Protein AF-A0A225UP97-F1 (afdb_monomer)

Foldseek 3Di:
DDDDPVNVVVVCVVVVHDPVNVVLVPPPCDPVNVVVLQVVLLPDDDFQLQAKEKDKDKDWQFAPDPPPDDPGPTDFIKMWIFIAGQQFTLDIDIDGHDDDPVNSVVVVVCCCPDPSNPVSPRHPHRPCVRCLLGLVVVVVLVLVVVCVVPPDRNPPDDPVVVSVVSRVVGNRPRCQVVNVCSQRDRNSHRDNCSVVVVVCVVPPPCPVVVVVVVVVVVVVVPDDDDDDDDDDDDDDDDSPPPVVVVPDD

Radius of gyration: 21.25 Å; Cα contacts (8 Å, |Δi|>4): 233; chains: 1; bounding box: 42×60×50 Å

Nearest PDB structures (foldseek):
  2l6m-assembly1_A  TM=4.925E-01  e=2.585E-01  Schizosaccharomyces pombe
  7pik-assembly1_D  TM=5.385E-01  e=2.291E-01  Escherichia coli
  7pik-assembly1_B  TM=3.305E-01  e=3.946E-01  Escherichia coli
  7pik-assembly1_C  TM=3.035E-01  e=2.291E-01  Escherichia coli
  8ea4-assembly1_X  TM=2.923E-01  e=7.608E+00  Scytonema hofmannii

Sequence (249 aa):
MSISSSSIWRLIHDAGRTRKVLERRVMHIKEQDVFRFADKLAHVNWCHSNLIFLDDVSFDNREQTIAIRGDFQHKPRVSVLAVLGVTGIIDANNTQGTFDRVEFFRCRCDFAYSVRGNHQGRPNISPCILSFFNPIKFMFGYIKKHFQRYYVESSGNDLLPFIVETFNRFENFSMSKVYEHCGWKVQGHFDPNGPLSKESQHTDVVERDQQNLRRCWIRLATVPRTPTKGGGTPMIRDQLNFLTLCTRR

pLDDT: mean 73.12, std 22.44, range [27.72, 97.5]

Solvent-accessible surface area (backbone atoms only — not comparable to full-atom values): 15178 Å² total; per-residue (Å²): 139,85,82,56,73,68,60,52,52,47,55,39,48,75,68,72,44,49,70,66,58,46,58,66,64,65,54,86,72,48,70,66,56,54,50,54,47,51,55,57,48,63,76,44,99,50,35,52,81,34,38,38,40,74,52,74,51,72,48,75,54,62,62,83,63,82,76,86,81,73,83,79,75,73,53,78,33,39,21,36,44,36,34,32,40,39,47,15,41,76,48,73,51,74,47,84,43,73,80,50,73,67,55,49,52,46,55,53,48,54,44,61,72,29,71,77,31,53,78,47,41,90,58,55,71,56,83,65,86,44,70,80,57,30,51,57,58,53,50,52,49,53,52,52,55,49,43,74,73,70,58,64,75,67,69,78,68,72,65,62,67,58,50,55,54,54,52,62,71,33,36,77,37,74,31,58,69,48,34,43,48,34,12,45,39,76,86,40,44,75,38,81,53,57,53,56,60,66,60,50,80,79,44,97,73,47,76,69,51,57,59,52,51,54,60,51,50,65,65,61,75,75,59,89,84,82,91,83,82,88,84,91,79,86,91,75,92,70,78,63,71,68,62,60,69,80,65,76,125

Mean predicted aligned error: 13.64 Å

Secondary structure (DSSP, 8-state):
-PPPHHHHHHHHHHTT--HHHHHHH-S---HHHHHHHHHHHHTS---TTTEEEEEEEEE--------SS-----PPPEEEEEEEETTEEEEEEEEES---HHHHHHHHHHHHHSHHHHTTSS-EE-----TTS-HHHHHHHHHHHHHHHH--TTSS--HHHHHHHHHHTTTT---HHHHHHTTB-TTS-B-THHHHHHHHTT-TT-HHHHHHHHHHHHHHTTSPPPP---------SGGGTTTTTSS--

Organism: NCBI:txid4795

Structure (mmCIF, N/CA/C/O backbone):
data_AF-A0A225UP97-F1
#
_entry.id   AF-A0A225UP97-F1
#
loop_
_atom_site.group_PDB
_atom_site.id
_atom_site.type_symbol
_atom_site.label_atom_id
_atom_site.label_alt_id
_atom_site.label_comp_id
_atom_site.label_asym_id
_atom_site.label_entity_id
_atom_site.label_seq_id
_atom_site.pdbx_PDB_ins_code
_atom_site.Cartn_x
_atom_site.Cartn_y
_atom_site.Cartn_z
_atom_site.occupancy
_atom_site.B_iso_or_equiv
_atom_site.auth_seq_id
_atom_site.auth_comp_id
_atom_site.auth_asym_id
_atom_site.auth_atom_id
_atom_site.pdbx_PDB_model_num
ATOM 1 N N . MET A 1 1 ? -2.783 44.039 -15.773 1.00 53.62 1 MET A N 1
ATOM 2 C CA . MET A 1 1 ? -3.920 43.140 -15.470 1.00 53.62 1 MET A CA 1
ATOM 3 C C . MET A 1 1 ? -3.490 42.156 -14.396 1.00 53.62 1 MET A C 1
ATOM 5 O O . MET A 1 1 ? -2.589 41.367 -14.657 1.00 53.62 1 MET A O 1
ATOM 9 N N . SER A 1 2 ? -4.080 42.229 -13.204 1.00 69.50 2 SER A N 1
ATOM 10 C CA . SER A 1 2 ? -3.899 41.240 -12.136 1.00 69.50 2 SER A CA 1
ATOM 11 C C . SER A 1 2 ? -5.097 40.288 -12.129 1.00 69.50 2 SER A C 1
ATOM 13 O O . SER A 1 2 ? -6.244 40.721 -12.182 1.00 69.50 2 SER A O 1
ATOM 15 N N . ILE A 1 3 ? -4.833 38.983 -12.105 1.00 76.31 3 ILE A N 1
ATOM 16 C CA . ILE A 1 3 ? -5.851 37.963 -11.839 1.00 76.31 3 ILE A CA 1
ATOM 17 C C . ILE A 1 3 ? -5.844 37.697 -10.333 1.00 76.31 3 ILE A C 1
ATOM 19 O O . ILE A 1 3 ? -4.777 37.552 -9.736 1.00 76.31 3 ILE A O 1
ATOM 23 N N . SER A 1 4 ? -7.024 37.636 -9.718 1.00 90.69 4 SER A N 1
ATOM 24 C CA . SER A 1 4 ? -7.157 37.302 -8.301 1.00 90.69 4 SER A CA 1
ATOM 25 C C . SER A 1 4 ? -7.018 35.791 -8.074 1.00 90.69 4 SER A C 1
ATOM 27 O O . SER A 1 4 ? -7.377 34.970 -8.924 1.00 90.69 4 SER A O 1
ATOM 29 N N . SER A 1 5 ? -6.536 35.402 -6.892 1.00 65.75 5 SER A N 1
ATOM 30 C CA . SER A 1 5 ? -6.416 33.990 -6.503 1.00 65.75 5 SER A CA 1
ATOM 31 C C . SER A 1 5 ? -7.762 33.258 -6.528 1.00 65.75 5 SER A C 1
ATOM 33 O O . SER A 1 5 ? -7.819 32.078 -6.864 1.00 65.75 5 SER A O 1
ATOM 35 N N . SER A 1 6 ? -8.861 33.951 -6.216 1.00 72.00 6 SER A N 1
ATOM 36 C CA . SER A 1 6 ? -10.217 33.395 -6.260 1.00 72.00 6 SER A CA 1
ATOM 37 C C . SER A 1 6 ? -10.674 33.070 -7.685 1.00 72.00 6 SER A C 1
ATOM 39 O O . SER A 1 6 ? -11.296 32.030 -7.896 1.00 72.00 6 SER A O 1
ATOM 41 N N . SER A 1 7 ? -10.314 33.889 -8.678 1.00 80.50 7 SER A N 1
ATOM 42 C CA . SER A 1 7 ? -10.592 33.600 -10.091 1.00 80.50 7 SER A CA 1
ATOM 43 C C . SER A 1 7 ? -9.826 32.374 -10.595 1.00 80.50 7 SER A C 1
ATOM 45 O O . SER A 1 7 ? -10.392 31.563 -11.323 1.00 80.50 7 SER A O 1
ATOM 47 N N . ILE A 1 8 ? -8.575 32.185 -10.160 1.00 75.38 8 ILE A N 1
ATOM 48 C CA . ILE A 1 8 ? -7.778 30.987 -10.485 1.00 75.38 8 ILE A CA 1
ATOM 49 C C . ILE A 1 8 ? -8.442 29.725 -9.919 1.00 75.38 8 ILE A C 1
ATOM 51 O O . ILE A 1 8 ? -8.593 28.736 -10.634 1.00 75.38 8 ILE A O 1
ATOM 55 N N . TRP A 1 9 ? -8.878 29.760 -8.655 1.00 72.69 9 TRP A N 1
ATOM 56 C CA . TRP A 1 9 ? -9.543 28.618 -8.022 1.00 72.69 9 TRP A CA 1
ATOM 57 C C . TRP A 1 9 ? -10.869 28.247 -8.685 1.00 72.69 9 TRP A C 1
ATOM 59 O O . TRP A 1 9 ? -11.152 27.059 -8.820 1.00 72.69 9 TRP A O 1
ATOM 69 N N . ARG A 1 10 ? -11.650 29.235 -9.137 1.00 79.44 10 ARG A N 1
ATOM 70 C CA . ARG A 1 10 ? -12.884 28.980 -9.894 1.00 79.44 10 ARG A CA 1
ATOM 71 C C . ARG A 1 10 ? -12.596 28.279 -11.216 1.00 79.44 10 ARG A C 1
ATOM 73 O O . ARG A 1 10 ? -13.152 27.219 -11.444 1.00 79.44 10 ARG A O 1
ATOM 80 N N . LEU A 1 11 ? -11.645 28.778 -12.008 1.00 81.12 11 LEU A N 1
ATOM 81 C CA . LEU A 1 11 ? -11.258 28.148 -13.280 1.00 81.12 11 LEU A CA 1
ATOM 82 C C . LEU A 1 11 ? -10.773 26.702 -13.103 1.00 81.12 11 LEU A C 1
ATOM 84 O O . LEU A 1 11 ? -11.110 25.820 -13.886 1.00 81.12 11 LEU A O 1
ATOM 88 N N . ILE A 1 12 ? -9.994 26.450 -12.052 1.00 73.31 12 ILE A N 1
ATOM 89 C CA . ILE A 1 12 ? -9.516 25.113 -11.685 1.00 73.31 12 ILE A CA 1
ATOM 90 C C . ILE A 1 12 ? -10.682 24.173 -11.354 1.00 73.31 12 ILE A C 1
ATOM 92 O O . ILE A 1 12 ? -10.697 23.021 -11.794 1.00 73.31 12 ILE A O 1
ATOM 96 N N . HIS A 1 13 ? -11.643 24.665 -10.572 1.00 74.06 13 HIS A N 1
ATOM 97 C CA . HIS A 1 13 ? -12.808 23.898 -10.157 1.00 74.06 13 HIS A CA 1
ATOM 98 C C . HIS A 1 13 ? -13.761 23.641 -11.332 1.00 74.06 13 HIS A C 1
ATOM 100 O O . HIS A 1 13 ? -14.227 22.517 -11.503 1.00 74.06 13 HIS A O 1
ATOM 106 N N . ASP A 1 14 ? -13.986 24.650 -12.174 1.00 81.50 14 ASP A N 1
ATOM 107 C CA . ASP A 1 14 ? -14.803 24.570 -13.388 1.00 81.50 14 ASP A CA 1
ATOM 108 C C . ASP A 1 14 ? -14.192 23.588 -14.405 1.00 81.50 14 ASP A C 1
ATOM 110 O O . ASP A 1 14 ? -14.914 22.874 -15.095 1.00 81.50 14 ASP A O 1
ATOM 114 N N . ALA A 1 15 ? -12.860 23.450 -14.423 1.00 72.06 15 ALA A N 1
ATOM 115 C CA . ALA A 1 15 ? -12.141 22.420 -15.180 1.00 72.06 15 ALA A CA 1
ATOM 116 C C . ALA A 1 15 ? -12.166 21.017 -14.524 1.00 72.06 15 ALA A C 1
ATOM 118 O O . ALA A 1 15 ? -11.429 20.117 -14.941 1.00 72.06 15 ALA A O 1
ATOM 119 N N . GLY A 1 16 ? -12.949 20.820 -13.457 1.00 74.31 16 GLY A N 1
ATOM 120 C CA . GLY A 1 16 ? -13.078 19.546 -12.745 1.00 74.31 16 GLY A CA 1
ATOM 121 C C . GLY A 1 16 ? -11.811 19.106 -12.003 1.00 74.31 16 GLY A C 1
ATOM 122 O O . GLY A 1 16 ? -11.658 17.928 -11.667 1.00 74.31 16 GLY A O 1
ATOM 123 N N . ARG A 1 17 ? -10.856 20.014 -11.756 1.00 65.94 17 ARG A N 1
ATOM 124 C CA . ARG A 1 17 ? -9.611 19.699 -11.043 1.00 65.94 17 ARG A CA 1
ATOM 125 C C . ARG A 1 17 ? -9.759 20.076 -9.573 1.00 65.94 17 ARG A C 1
ATOM 127 O O . ARG A 1 17 ? -9.868 21.242 -9.216 1.00 65.94 17 ARG A O 1
ATOM 134 N N . THR A 1 18 ? -9.716 19.088 -8.685 1.00 77.12 18 THR A N 1
ATOM 135 C CA . THR A 1 18 ? -9.725 19.364 -7.242 1.00 77.12 18 THR A CA 1
ATOM 136 C C . THR A 1 18 ? -8.343 19.815 -6.764 1.00 77.12 18 THR A C 1
ATOM 138 O O . THR A 1 18 ? -7.312 19.427 -7.318 1.00 77.12 18 THR A O 1
ATOM 141 N N . ARG A 1 19 ? -8.293 20.595 -5.678 1.00 54.72 19 ARG A N 1
ATOM 142 C CA . ARG A 1 19 ? -7.042 21.017 -5.021 1.00 54.72 19 ARG A CA 1
ATOM 143 C C . ARG A 1 19 ? -6.089 19.850 -4.750 1.00 54.72 19 ARG A C 1
ATOM 145 O O . ARG A 1 19 ? -4.899 19.978 -4.989 1.00 54.72 19 ARG A O 1
ATOM 152 N N . LYS A 1 20 ? -6.611 18.685 -4.357 1.00 57.91 20 LYS A N 1
ATOM 153 C CA . LYS A 1 20 ? -5.818 17.459 -4.175 1.00 57.91 20 LYS A CA 1
ATOM 154 C C . LYS A 1 20 ? -5.244 16.897 -5.470 1.00 57.91 20 LYS A C 1
ATOM 156 O O . LYS A 1 20 ? -4.142 16.359 -5.456 1.00 57.91 20 LYS A O 1
ATOM 161 N N . VAL A 1 21 ? -5.986 16.981 -6.573 1.00 59.84 21 VAL A N 1
ATOM 162 C CA . VAL A 1 21 ? -5.482 16.597 -7.900 1.00 59.84 21 VAL A CA 1
ATOM 163 C C . VAL A 1 21 ? -4.343 17.529 -8.301 1.00 59.84 21 VAL A C 1
ATOM 165 O O . VAL A 1 21 ? -3.332 17.057 -8.807 1.00 59.84 21 VAL A O 1
ATOM 168 N N . LEU A 1 22 ? -4.454 18.824 -8.002 1.00 56.50 22 LEU A N 1
ATOM 169 C CA . LEU A 1 22 ? -3.376 19.782 -8.233 1.00 56.50 22 LEU A CA 1
ATOM 170 C C . LEU A 1 22 ? -2.185 19.577 -7.300 1.00 56.50 22 LEU A C 1
ATOM 172 O O . LEU A 1 22 ? -1.072 19.528 -7.788 1.00 56.50 22 LEU A O 1
ATOM 176 N N . GLU A 1 23 ? -2.377 19.376 -5.998 1.00 57.91 23 GLU A N 1
ATOM 177 C CA . GLU A 1 23 ? -1.287 19.119 -5.042 1.00 57.91 23 GLU A CA 1
ATOM 178 C C . GLU A 1 23 ? -0.524 17.827 -5.382 1.00 57.91 23 GLU A C 1
ATOM 180 O O . GLU A 1 23 ? 0.702 17.797 -5.307 1.00 57.91 23 GLU A O 1
ATOM 185 N N . ARG A 1 24 ? -1.220 16.787 -5.866 1.00 58.62 24 ARG A N 1
ATOM 186 C CA . ARG A 1 24 ? -0.584 15.571 -6.405 1.00 58.62 24 ARG A CA 1
ATOM 187 C C . ARG A 1 24 ? 0.162 15.814 -7.721 1.00 58.62 24 ARG A C 1
ATOM 189 O O . ARG A 1 24 ? 1.148 15.134 -7.978 1.00 58.62 24 ARG A O 1
ATOM 196 N N . ARG A 1 25 ? -0.294 16.767 -8.541 1.00 57.53 25 ARG A N 1
ATOM 197 C CA . ARG A 1 25 ? 0.335 17.168 -9.816 1.00 57.53 25 ARG A CA 1
ATOM 198 C C . ARG A 1 25 ? 1.434 18.227 -9.657 1.00 57.53 25 ARG A C 1
ATOM 200 O O . ARG A 1 25 ? 2.237 18.393 -10.561 1.00 57.53 25 ARG A O 1
ATOM 207 N N . VAL A 1 26 ? 1.480 18.923 -8.521 1.00 51.09 26 VAL A N 1
ATOM 208 C CA . VAL A 1 26 ? 2.494 19.929 -8.145 1.00 51.09 26 VAL A CA 1
ATOM 209 C C . VAL A 1 26 ? 3.703 19.280 -7.453 1.00 51.09 26 VAL A C 1
ATOM 211 O O . VAL A 1 26 ? 4.669 19.961 -7.102 1.00 51.09 26 VAL A O 1
ATOM 214 N N . MET A 1 27 ? 3.721 17.948 -7.315 1.00 55.09 27 MET A N 1
ATOM 215 C CA . MET A 1 27 ? 4.982 17.246 -7.098 1.00 55.09 27 MET A CA 1
ATOM 216 C C . MET A 1 27 ? 5.901 17.555 -8.285 1.00 55.09 27 MET A C 1
ATOM 218 O O . MET A 1 27 ? 5.636 17.134 -9.407 1.00 55.09 27 MET A O 1
ATOM 222 N N . HIS A 1 28 ? 6.973 18.307 -8.023 1.00 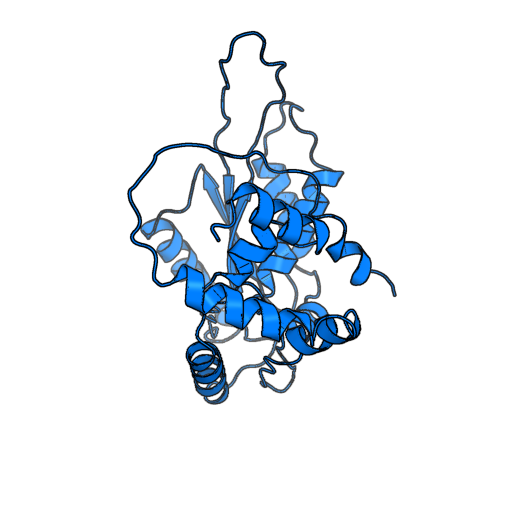58.69 28 HIS A N 1
ATOM 223 C CA . HIS A 1 28 ? 8.053 18.623 -8.961 1.00 58.69 28 HIS A CA 1
ATOM 224 C C . HIS A 1 28 ? 8.879 17.368 -9.272 1.00 58.69 28 HIS A C 1
ATOM 226 O O . HIS A 1 28 ? 10.093 17.342 -9.086 1.00 58.69 28 HIS A O 1
ATOM 232 N N . ILE A 1 29 ? 8.227 16.291 -9.691 1.00 65.81 29 ILE A N 1
ATOM 233 C CA . ILE A 1 29 ? 8.922 15.131 -10.216 1.00 65.81 29 ILE A CA 1
ATOM 234 C C . ILE A 1 29 ? 9.387 15.559 -11.592 1.00 65.81 29 ILE A C 1
ATOM 236 O O . ILE A 1 29 ? 8.581 15.758 -12.503 1.00 65.81 29 ILE A O 1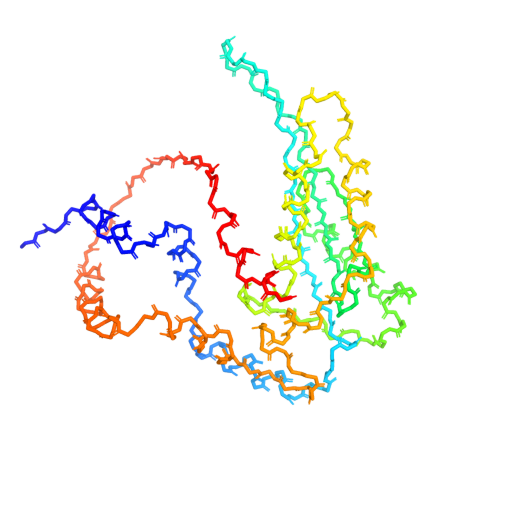
ATOM 240 N N . LYS A 1 30 ? 10.691 15.776 -11.721 1.00 75.31 30 LYS A N 1
ATOM 241 C CA . LYS A 1 30 ? 11.262 16.077 -13.022 1.00 75.31 30 LYS A CA 1
ATOM 242 C C . LYS A 1 30 ? 11.097 14.827 -13.870 1.00 75.31 30 LYS A C 1
ATOM 244 O O . LYS A 1 30 ? 11.335 13.720 -13.398 1.00 75.31 30 LYS A O 1
ATOM 249 N N . GLU A 1 31 ? 10.728 15.003 -15.128 1.00 77.62 31 GLU A N 1
ATOM 250 C CA . GLU A 1 31 ? 10.683 13.916 -16.111 1.00 77.62 31 GLU A CA 1
ATOM 251 C C . GLU A 1 31 ? 11.997 13.105 -16.103 1.00 77.62 31 GLU A C 1
ATOM 253 O O . GLU A 1 31 ? 11.997 11.877 -16.111 1.00 77.62 31 GLU A O 1
ATOM 258 N N . GLN A 1 32 ? 13.119 13.807 -15.913 1.00 80.25 32 GLN A N 1
ATOM 259 C CA . GLN A 1 32 ? 14.450 13.234 -15.699 1.00 80.25 32 GLN A CA 1
ATOM 260 C C . GLN A 1 32 ? 14.527 12.244 -14.524 1.00 80.25 32 GLN A C 1
ATOM 262 O O . GLN A 1 32 ? 15.229 11.243 -14.624 1.00 80.25 32 GLN A O 1
ATOM 267 N N . ASP A 1 33 ? 13.823 12.486 -13.415 1.00 81.56 33 ASP A N 1
ATOM 268 C CA . ASP A 1 33 ? 13.804 11.568 -12.272 1.00 81.56 33 ASP A CA 1
ATOM 269 C C . ASP A 1 33 ? 13.023 10.288 -12.595 1.00 81.56 33 ASP A C 1
ATOM 271 O O . ASP A 1 33 ? 13.426 9.211 -12.153 1.00 81.56 33 ASP A O 1
ATOM 275 N N . VAL A 1 34 ? 11.951 10.393 -13.393 1.00 80.38 34 VAL A N 1
ATOM 276 C CA . VAL A 1 34 ? 11.177 9.237 -13.877 1.00 80.38 34 VAL A CA 1
ATOM 277 C C . VAL A 1 34 ? 12.040 8.381 -14.798 1.00 80.38 34 VAL A C 1
ATOM 279 O O . VAL A 1 34 ? 12.144 7.176 -14.580 1.00 80.38 34 VAL A O 1
ATOM 282 N N . PHE A 1 35 ? 12.715 8.995 -15.774 1.00 83.56 35 PHE A N 1
ATOM 283 C CA . PHE A 1 35 ? 13.617 8.272 -16.673 1.00 83.56 35 PHE A CA 1
ATOM 284 C C . PHE A 1 35 ? 14.789 7.644 -15.927 1.00 83.56 35 PHE A C 1
ATOM 286 O O . PHE A 1 35 ? 15.065 6.466 -16.118 1.00 83.56 35 PHE A O 1
ATOM 293 N N . ARG A 1 36 ? 15.430 8.383 -15.014 1.00 86.06 36 ARG A N 1
ATOM 294 C CA . ARG A 1 36 ? 16.513 7.842 -14.182 1.00 86.06 36 ARG A CA 1
ATOM 295 C C . ARG A 1 36 ? 16.040 6.663 -13.330 1.00 86.06 36 ARG A C 1
ATOM 297 O O . ARG A 1 36 ? 16.810 5.739 -13.091 1.00 86.06 36 ARG A O 1
ATOM 304 N N . PHE A 1 37 ? 14.807 6.702 -12.826 1.00 85.31 37 PHE A N 1
ATOM 305 C CA . PHE A 1 37 ? 14.224 5.581 -12.093 1.00 85.31 37 PHE A CA 1
ATOM 306 C C . PHE A 1 37 ? 13.994 4.372 -13.006 1.00 85.31 37 PHE A C 1
ATOM 308 O O . PHE A 1 37 ? 14.430 3.279 -12.657 1.00 85.31 37 PHE A O 1
ATOM 315 N N . ALA A 1 38 ? 13.363 4.571 -14.166 1.00 86.25 38 ALA A N 1
ATOM 316 C CA . ALA A 1 38 ? 13.098 3.507 -15.132 1.00 86.25 38 ALA A CA 1
ATOM 317 C C . ALA A 1 38 ? 14.395 2.847 -15.629 1.00 86.25 38 ALA A C 1
ATOM 319 O O . ALA A 1 38 ? 14.481 1.624 -15.670 1.00 86.25 38 ALA A O 1
ATOM 320 N N . ASP A 1 39 ? 15.421 3.649 -15.916 1.00 87.19 39 ASP A N 1
ATOM 321 C CA . ASP A 1 39 ? 16.744 3.179 -16.327 1.00 87.19 39 ASP A CA 1
ATOM 322 C C . ASP A 1 39 ? 17.411 2.333 -15.233 1.00 87.19 39 ASP A C 1
ATOM 324 O O . ASP A 1 39 ? 17.782 1.185 -15.466 1.00 87.19 39 ASP A O 1
ATOM 328 N N . LYS A 1 40 ? 17.465 2.825 -13.987 1.00 87.69 40 LYS A N 1
ATOM 329 C CA . LYS A 1 40 ? 17.982 2.034 -12.853 1.00 87.69 40 LYS A CA 1
ATOM 330 C C . LYS A 1 40 ? 17.222 0.727 -12.660 1.00 87.69 40 LYS A C 1
ATOM 332 O O . LYS A 1 40 ? 17.826 -0.298 -12.362 1.00 87.69 40 LYS A O 1
ATOM 337 N N . LEU A 1 41 ? 15.903 0.773 -12.811 1.00 86.56 41 LEU A N 1
ATOM 338 C CA . LEU A 1 41 ? 15.031 -0.378 -12.640 1.00 86.56 41 LEU A CA 1
ATOM 339 C C . LEU A 1 41 ? 15.231 -1.425 -13.750 1.00 86.56 41 LEU A C 1
ATOM 341 O O . LEU A 1 41 ? 15.110 -2.613 -13.469 1.00 86.56 41 LEU A O 1
ATOM 345 N N . ALA A 1 42 ? 15.591 -1.015 -14.970 1.00 88.19 42 ALA A N 1
ATOM 346 C CA . ALA A 1 42 ? 15.898 -1.923 -16.080 1.00 88.19 42 ALA A CA 1
ATOM 347 C C . ALA A 1 42 ? 17.164 -2.769 -15.847 1.00 88.19 42 ALA A C 1
ATOM 349 O O . ALA A 1 42 ? 17.302 -3.845 -16.420 1.00 88.19 42 ALA A O 1
ATOM 350 N N . HIS A 1 43 ? 18.072 -2.308 -14.982 1.00 87.88 43 HIS A N 1
ATOM 351 C CA . HIS A 1 43 ? 19.287 -3.039 -14.610 1.00 87.88 43 HIS A CA 1
ATOM 352 C C . HIS A 1 43 ? 19.069 -4.028 -13.453 1.00 87.88 43 HIS A C 1
ATOM 354 O O . HIS A 1 43 ? 19.982 -4.767 -13.084 1.00 87.88 43 HIS A O 1
ATOM 360 N N . VAL A 1 44 ? 17.876 -4.044 -12.854 1.00 87.12 44 VAL A N 1
ATOM 361 C CA . VAL A 1 44 ? 17.514 -4.963 -11.773 1.00 87.12 44 VAL A CA 1
ATOM 362 C C . VAL A 1 44 ? 16.696 -6.106 -12.364 1.00 87.12 44 VAL A C 1
ATOM 364 O O . VAL A 1 44 ? 15.712 -5.871 -13.055 1.00 87.12 44 VAL A O 1
ATOM 367 N N . ASN A 1 45 ? 17.058 -7.355 -12.066 1.00 88.06 45 ASN A N 1
ATOM 368 C CA . ASN A 1 45 ? 16.233 -8.498 -12.454 1.00 88.06 45 ASN A CA 1
ATOM 369 C C . ASN A 1 45 ? 15.030 -8.615 -11.503 1.00 88.06 45 ASN A C 1
ATOM 371 O O . ASN A 1 45 ? 15.149 -9.122 -10.382 1.00 88.06 45 ASN A O 1
ATOM 375 N N . TRP A 1 46 ? 13.879 -8.103 -11.932 1.00 90.00 46 TRP A N 1
ATOM 376 C CA . TRP A 1 46 ? 12.637 -8.148 -11.169 1.00 90.00 46 TRP A CA 1
ATOM 377 C C . TRP A 1 46 ? 11.491 -8.754 -11.981 1.00 90.00 46 TRP A C 1
ATOM 379 O O . TRP A 1 46 ? 11.473 -8.741 -13.207 1.00 90.00 46 TRP A O 1
ATOM 389 N N . CYS A 1 47 ? 10.502 -9.273 -11.268 1.00 90.62 47 CYS A N 1
ATOM 390 C CA . CYS A 1 47 ? 9.231 -9.758 -11.777 1.00 90.62 47 CYS A CA 1
ATOM 391 C C . CYS A 1 47 ? 8.142 -9.456 -10.735 1.00 90.62 47 CYS A C 1
ATOM 393 O O . CYS A 1 47 ? 8.420 -9.025 -9.618 1.00 90.62 47 CYS A O 1
ATOM 395 N N . HIS A 1 48 ? 6.871 -9.675 -11.067 1.00 91.56 48 HIS A N 1
ATOM 396 C CA . HIS A 1 48 ? 5.779 -9.393 -10.124 1.00 91.56 48 HIS A CA 1
ATOM 397 C C . HIS A 1 48 ? 5.904 -10.138 -8.788 1.00 91.56 48 HIS A C 1
ATOM 399 O O . HIS A 1 48 ? 5.490 -9.605 -7.765 1.00 91.56 48 HIS A O 1
ATOM 405 N N . SER A 1 49 ? 6.471 -11.348 -8.782 1.00 90.38 49 SER A N 1
ATOM 406 C CA . SER A 1 49 ? 6.570 -12.167 -7.570 1.00 90.38 49 SER A CA 1
ATOM 407 C C . SER A 1 49 ? 7.688 -11.744 -6.614 1.00 90.38 49 SER A C 1
ATOM 409 O O . SER A 1 49 ? 7.639 -12.141 -5.455 1.00 90.38 49 SER A O 1
ATOM 411 N N . ASN A 1 50 ? 8.680 -10.970 -7.070 1.00 88.88 50 ASN A N 1
ATOM 412 C CA . ASN A 1 50 ? 9.786 -10.491 -6.226 1.00 88.88 50 ASN A CA 1
ATOM 413 C C . ASN A 1 50 ? 9.770 -8.969 -5.986 1.00 88.88 50 ASN A C 1
ATOM 415 O O . ASN A 1 50 ? 10.634 -8.441 -5.279 1.00 88.88 50 ASN A O 1
ATOM 419 N N . LEU A 1 51 ? 8.793 -8.266 -6.565 1.00 90.62 51 LEU A N 1
ATOM 420 C CA . LEU A 1 51 ? 8.519 -6.869 -6.267 1.00 90.62 51 LEU A CA 1
ATOM 421 C C . LEU A 1 51 ? 7.644 -6.754 -5.028 1.00 90.62 51 LEU A C 1
ATOM 423 O O . LEU A 1 51 ? 6.559 -7.333 -4.961 1.00 90.62 51 LEU A O 1
ATOM 427 N N . ILE A 1 52 ? 8.096 -5.922 -4.095 1.00 92.12 52 ILE A N 1
ATOM 428 C CA . ILE A 1 52 ? 7.316 -5.544 -2.924 1.00 92.12 52 ILE A CA 1
ATOM 429 C C . ILE A 1 52 ? 7.255 -4.031 -2.772 1.00 92.12 52 ILE A C 1
ATOM 431 O O . ILE A 1 52 ? 8.215 -3.309 -3.063 1.00 92.12 52 ILE A O 1
ATOM 435 N N . PHE A 1 53 ? 6.117 -3.562 -2.273 1.00 93.00 53 PHE A N 1
ATOM 436 C CA . PHE A 1 53 ? 5.876 -2.161 -1.954 1.00 93.00 53 PHE A CA 1
ATOM 437 C C . PHE A 1 53 ? 5.653 -2.021 -0.455 1.00 93.00 53 PHE A C 1
ATOM 439 O O . PHE A 1 53 ? 4.918 -2.802 0.141 1.00 93.00 53 PHE A O 1
ATOM 446 N N . LEU A 1 54 ? 6.293 -1.020 0.138 1.00 93.00 54 LEU A N 1
ATOM 447 C CA . LEU A 1 54 ? 6.220 -0.716 1.562 1.00 93.00 54 LEU A CA 1
ATOM 448 C C . LEU A 1 54 ? 5.740 0.719 1.722 1.00 93.00 54 LEU A C 1
ATOM 450 O O . LEU A 1 54 ? 6.299 1.623 1.097 1.00 93.00 54 LEU A O 1
ATOM 454 N N . ASP A 1 55 ? 4.715 0.924 2.538 1.00 93.19 55 ASP A N 1
ATOM 455 C CA . ASP A 1 55 ? 4.136 2.245 2.772 1.00 93.19 55 ASP A CA 1
ATOM 456 C C . ASP A 1 55 ? 3.243 2.225 4.010 1.00 93.19 55 ASP A C 1
ATOM 458 O O . ASP A 1 55 ? 2.777 1.161 4.428 1.00 93.19 55 ASP A O 1
ATOM 462 N N . ASP A 1 56 ? 2.981 3.396 4.582 1.00 94.31 56 ASP A N 1
ATOM 463 C CA . ASP A 1 56 ? 2.118 3.537 5.744 1.00 94.31 56 ASP A CA 1
ATOM 464 C C . ASP A 1 56 ? 0.749 4.136 5.390 1.00 94.31 56 ASP A C 1
ATOM 466 O O . ASP A 1 56 ? 0.555 4.920 4.451 1.00 94.31 56 ASP A O 1
ATOM 470 N N . VAL A 1 57 ? -0.247 3.741 6.171 1.00 94.88 57 VAL A N 1
ATOM 471 C CA . VAL A 1 57 ? -1.587 4.314 6.158 1.00 94.88 57 VAL A CA 1
ATOM 472 C C . VAL A 1 57 ? -2.066 4.456 7.584 1.00 94.88 57 VAL A C 1
ATOM 474 O O . VAL A 1 57 ? -1.746 3.643 8.440 1.00 94.88 57 VAL A O 1
ATOM 477 N N . SER A 1 58 ? -2.883 5.465 7.848 1.00 94.56 58 SER A N 1
ATOM 478 C CA . SER A 1 58 ? -3.432 5.643 9.184 1.00 94.56 58 SER A CA 1
ATOM 479 C C . SER A 1 58 ? -4.925 5.866 9.173 1.00 94.56 58 SER A C 1
ATOM 481 O O . SER A 1 58 ? -5.496 6.364 8.194 1.00 94.56 58 SER A O 1
ATOM 483 N N . PHE A 1 59 ? -5.513 5.525 10.309 1.00 93.12 59 PHE A N 1
ATOM 484 C CA . PHE A 1 59 ? -6.933 5.519 10.574 1.00 93.12 59 PHE A CA 1
ATOM 485 C C . PHE A 1 59 ? -7.190 6.361 11.820 1.00 93.12 59 PHE A C 1
ATOM 487 O O . PHE A 1 59 ? -6.606 6.127 12.881 1.00 93.12 59 PHE A O 1
ATOM 494 N N . ASP A 1 60 ? -8.047 7.364 11.663 1.00 88.62 60 ASP A N 1
ATOM 495 C CA . ASP A 1 60 ? -8.492 8.208 12.764 1.00 88.62 60 ASP A CA 1
ATOM 496 C C . ASP A 1 60 ? -9.807 7.640 13.294 1.00 88.62 60 ASP A C 1
ATOM 498 O O . ASP A 1 60 ? -10.742 7.433 12.519 1.00 88.62 60 ASP A O 1
ATOM 502 N N . ASN A 1 61 ? -9.903 7.431 14.606 1.00 81.94 61 ASN A N 1
ATOM 503 C CA . ASN A 1 61 ? -11.182 7.159 15.249 1.00 81.94 61 ASN A CA 1
ATOM 504 C C . ASN A 1 61 ? -11.798 8.497 15.667 1.00 81.94 61 ASN A C 1
ATOM 506 O O . ASN A 1 61 ? -11.408 9.085 16.679 1.00 81.94 61 ASN A O 1
ATOM 510 N N . ARG A 1 62 ? -12.700 9.031 14.842 1.00 71.75 62 ARG A N 1
ATOM 511 C CA . ARG A 1 62 ? -13.445 10.240 15.190 1.00 71.75 62 ARG A CA 1
ATOM 512 C C . ARG A 1 62 ? -14.727 9.808 15.873 1.00 71.75 62 ARG A C 1
ATOM 514 O O . ARG A 1 62 ? -15.614 9.262 15.229 1.00 71.75 62 ARG A O 1
ATOM 521 N N . GLU A 1 63 ? -14.831 10.075 17.166 1.00 65.50 63 GLU A N 1
ATOM 522 C CA . GLU A 1 63 ? -16.133 10.036 17.812 1.00 65.50 63 GLU A CA 1
ATOM 523 C C . GLU A 1 63 ? -16.940 11.220 17.279 1.00 65.50 63 GLU A C 1
ATOM 525 O O . GLU A 1 63 ? -16.575 12.381 17.465 1.00 65.50 63 GLU A O 1
ATOM 530 N N . GLN A 1 64 ? -18.026 10.935 16.564 1.00 60.19 64 GLN A N 1
ATOM 531 C CA . GLN A 1 64 ? -19.048 11.935 16.262 1.00 60.19 64 GLN A CA 1
ATOM 532 C C . GLN A 1 64 ? -19.895 12.172 17.515 1.00 60.19 64 GLN A C 1
ATOM 534 O O . GLN A 1 64 ? -21.082 11.860 17.548 1.00 60.19 64 GLN A O 1
ATOM 539 N N . THR A 1 65 ? -19.298 12.695 18.581 1.00 56.25 65 THR A N 1
ATOM 540 C CA . THR A 1 65 ? -20.084 13.326 19.638 1.00 56.25 65 THR A CA 1
ATOM 541 C C . THR A 1 65 ? -20.484 14.711 19.140 1.00 56.25 65 THR A C 1
ATOM 543 O O . THR A 1 65 ? -19.663 15.474 18.629 1.00 56.25 65 THR A O 1
ATOM 546 N N . ILE A 1 66 ? -21.785 15.014 19.199 1.00 59.47 66 ILE A N 1
ATOM 547 C CA . ILE A 1 66 ? -22.328 16.321 18.817 1.00 59.47 66 ILE A CA 1
ATOM 548 C C . ILE A 1 66 ? -21.571 17.373 19.632 1.00 59.47 66 ILE A C 1
ATOM 550 O O . ILE A 1 66 ? -21.695 17.427 20.854 1.00 59.47 66 ILE A O 1
ATOM 554 N N . ALA A 1 67 ? -20.752 18.176 18.953 1.00 56.56 67 ALA A N 1
ATOM 555 C CA . ALA A 1 67 ? -19.856 19.139 19.574 1.00 56.56 67 ALA A CA 1
ATOM 556 C C . ALA A 1 67 ? -20.643 20.340 20.121 1.00 56.56 67 ALA A C 1
ATOM 558 O O . ALA A 1 67 ? -20.658 21.420 19.536 1.00 56.56 67 ALA A O 1
ATOM 559 N N . ILE A 1 68 ? -21.300 20.169 21.265 1.00 61.50 68 ILE A N 1
ATOM 560 C CA . ILE A 1 68 ? -21.839 21.276 22.050 1.00 61.50 68 ILE A CA 1
ATOM 561 C C . ILE A 1 68 ? -20.726 21.684 23.027 1.00 61.50 68 ILE A C 1
ATOM 563 O O . ILE A 1 68 ? -20.688 21.165 24.132 1.00 61.50 68 ILE A O 1
ATOM 567 N N . ARG A 1 69 ? -19.820 22.587 22.603 1.00 61.41 69 ARG A N 1
ATOM 568 C CA . ARG A 1 69 ? -18.740 23.267 23.388 1.00 61.41 69 ARG A CA 1
ATOM 569 C C . ARG A 1 69 ? -17.260 22.922 23.138 1.00 61.41 69 ARG A C 1
ATOM 571 O O . ARG A 1 69 ? -16.415 23.502 23.805 1.00 61.41 69 ARG A O 1
ATOM 578 N N . GLY A 1 70 ? -16.907 22.153 22.111 1.00 58.00 70 GLY A N 1
ATOM 579 C CA . GLY A 1 70 ? -15.534 22.201 21.569 1.00 58.00 70 GLY A CA 1
ATOM 580 C C . GLY A 1 70 ? -14.468 21.340 22.260 1.00 58.00 70 GLY A C 1
ATOM 581 O O . GLY A 1 70 ? -13.303 21.439 21.879 1.00 58.00 70 GLY A O 1
ATOM 582 N N . ASP A 1 71 ? -14.844 20.445 23.172 1.00 59.34 71 ASP A N 1
ATOM 583 C CA . ASP A 1 71 ? -13.928 19.424 23.689 1.00 59.34 71 ASP A CA 1
ATOM 584 C C . ASP A 1 71 ? -13.907 18.212 22.748 1.00 59.34 71 ASP A C 1
ATOM 586 O O . ASP A 1 71 ? -14.651 17.245 22.907 1.00 59.34 71 ASP A O 1
ATOM 590 N N . PHE A 1 72 ? -13.060 18.272 21.718 1.00 60.81 72 PHE A N 1
ATOM 591 C CA . PHE A 1 72 ? -12.781 17.113 20.872 1.00 60.81 72 PHE A CA 1
ATOM 592 C C . PHE A 1 72 ? -11.807 16.182 21.596 1.00 60.81 72 PHE A C 1
ATOM 594 O O . PHE A 1 72 ? -10.593 16.395 21.573 1.00 60.81 72 PHE A O 1
ATOM 601 N N . GLN A 1 73 ? -12.320 15.121 22.216 1.00 64.69 73 GLN A N 1
ATOM 602 C CA . GLN A 1 73 ? -11.465 14.018 22.641 1.00 64.69 73 GLN A CA 1
ATOM 603 C C . GLN A 1 73 ? -11.081 13.190 21.413 1.00 64.69 73 GLN A C 1
ATOM 605 O O . GLN A 1 73 ? -11.856 12.388 20.896 1.00 64.69 73 GLN A O 1
ATOM 610 N N . HIS A 1 74 ? -9.871 13.415 20.905 1.00 68.31 74 HIS A N 1
ATOM 611 C CA . HIS A 1 74 ? -9.317 12.576 19.855 1.00 68.31 74 HIS A CA 1
ATOM 612 C C . HIS A 1 74 ? -8.842 11.262 20.462 1.00 68.31 74 HIS A C 1
ATOM 614 O O . HIS A 1 74 ? -7.861 11.227 21.207 1.00 68.31 74 HIS A O 1
ATOM 620 N N . LYS A 1 75 ? -9.507 10.164 20.096 1.00 78.94 75 LYS A N 1
ATOM 621 C CA . LYS A 1 75 ? -8.907 8.845 20.265 1.00 78.94 75 LYS A CA 1
ATOM 622 C C . LYS A 1 75 ? -7.592 8.786 19.480 1.00 78.94 75 LYS A C 1
ATOM 624 O O . LYS A 1 75 ? -7.478 9.403 18.414 1.00 78.94 75 LYS A O 1
ATOM 629 N N . PRO A 1 76 ? -6.587 8.071 20.004 1.00 84.06 76 PRO A N 1
ATOM 630 C CA . PRO A 1 76 ? -5.295 7.985 19.354 1.00 84.06 76 PRO A CA 1
ATOM 631 C C . PRO A 1 76 ? -5.450 7.367 17.960 1.00 84.06 76 PRO A C 1
ATOM 633 O O . PRO A 1 76 ? -6.099 6.337 17.779 1.00 84.06 76 PRO A O 1
ATOM 636 N N . ARG A 1 77 ? -4.852 8.026 16.966 1.00 90.62 77 ARG A N 1
ATOM 637 C CA . ARG A 1 77 ? -4.736 7.529 15.591 1.00 90.62 77 ARG A CA 1
ATOM 638 C C . ARG A 1 77 ? -4.004 6.190 15.598 1.00 90.62 77 ARG A C 1
ATOM 640 O O . ARG A 1 77 ? -3.035 6.039 16.334 1.00 90.62 77 ARG A O 1
ATOM 647 N N . VAL A 1 78 ? -4.420 5.251 14.757 1.00 94.25 78 VAL A N 1
ATOM 648 C CA . VAL A 1 78 ? -3.676 4.003 14.529 1.00 94.25 78 VAL A CA 1
ATOM 649 C C . VAL A 1 78 ? -3.033 4.083 13.154 1.00 94.25 78 VAL A C 1
ATOM 651 O O . VAL A 1 78 ? -3.715 4.361 12.165 1.00 94.25 78 VAL A O 1
ATOM 654 N N . SER A 1 79 ? -1.723 3.862 13.081 1.00 95.88 79 SER A N 1
ATOM 655 C CA . SER A 1 79 ? -0.997 3.749 11.814 1.00 95.88 79 SER A CA 1
ATOM 656 C C . SER A 1 79 ? -0.639 2.300 11.544 1.00 95.88 79 SER A C 1
ATOM 658 O O . SER A 1 79 ? -0.324 1.556 12.464 1.00 95.88 79 SER A O 1
ATOM 660 N N . VAL A 1 80 ? -0.674 1.914 10.275 1.00 97.00 80 VAL A N 1
ATOM 661 C CA . VAL A 1 80 ? -0.315 0.590 9.778 1.00 97.00 80 VAL A CA 1
ATOM 662 C C . VAL A 1 80 ? 0.741 0.750 8.697 1.00 97.00 80 VAL A C 1
ATOM 664 O O . VAL A 1 80 ? 0.498 1.415 7.691 1.00 97.00 80 VAL A O 1
ATOM 667 N N . LEU A 1 81 ? 1.898 0.135 8.905 1.00 96.44 81 LEU A N 1
ATOM 668 C CA . LEU A 1 81 ? 2.937 -0.045 7.906 1.00 96.44 81 LEU A CA 1
ATOM 669 C C . LEU A 1 81 ? 2.666 -1.367 7.198 1.00 96.44 81 LEU A C 1
ATOM 671 O O . LEU A 1 81 ? 2.716 -2.424 7.823 1.00 96.44 81 LEU A O 1
ATOM 675 N N . ALA A 1 82 ? 2.352 -1.301 5.910 1.00 96.38 82 ALA A N 1
ATOM 676 C CA . ALA A 1 82 ? 1.944 -2.459 5.134 1.00 96.38 82 ALA A CA 1
ATOM 677 C C . ALA A 1 82 ? 2.998 -2.828 4.093 1.00 96.38 82 ALA A C 1
ATOM 679 O O . ALA A 1 82 ? 3.546 -1.961 3.408 1.00 96.38 82 ALA A O 1
ATOM 680 N N . VAL A 1 83 ? 3.220 -4.130 3.940 1.00 95.19 83 VAL A N 1
ATOM 681 C CA . VAL A 1 83 ? 4.018 -4.716 2.868 1.00 95.19 83 VAL A CA 1
ATOM 682 C C . VAL A 1 83 ? 3.069 -5.350 1.861 1.00 95.19 83 VAL A C 1
ATOM 684 O O . VAL A 1 83 ? 2.246 -6.192 2.212 1.00 95.19 83 VAL A O 1
ATOM 687 N N . LEU A 1 84 ? 3.185 -4.957 0.599 1.00 95.81 84 LEU A N 1
ATOM 688 C CA . LEU A 1 84 ? 2.338 -5.422 -0.492 1.00 95.81 84 LEU A CA 1
ATOM 689 C C . LEU A 1 84 ? 3.154 -6.198 -1.526 1.00 95.81 84 LEU A C 1
ATOM 691 O O . LEU A 1 84 ? 4.144 -5.679 -2.037 1.00 95.81 84 LEU A O 1
ATOM 695 N N . GLY A 1 85 ? 2.663 -7.376 -1.908 1.00 95.00 85 GLY A N 1
ATOM 696 C CA . GLY A 1 85 ? 3.103 -8.128 -3.084 1.00 95.00 85 GLY A CA 1
ATOM 697 C C . GLY A 1 85 ? 2.018 -8.218 -4.159 1.00 95.00 85 GLY A C 1
ATOM 698 O O . GLY A 1 85 ? 0.927 -7.657 -4.029 1.00 95.00 85 GLY A O 1
ATOM 699 N N . VAL A 1 86 ? 2.296 -8.951 -5.239 1.00 95.31 86 VAL A N 1
ATOM 700 C CA . VAL A 1 86 ? 1.311 -9.174 -6.314 1.00 95.31 86 VAL A CA 1
ATOM 701 C C . VAL A 1 86 ? 0.101 -10.001 -5.855 1.00 95.31 86 VAL A C 1
ATOM 703 O O . VAL A 1 86 ? -0.970 -9.911 -6.453 1.00 95.31 86 VAL A O 1
ATOM 706 N N . THR A 1 87 ? 0.237 -10.792 -4.790 1.00 96.56 87 THR A N 1
ATOM 707 C CA . THR A 1 87 ? -0.840 -11.633 -4.241 1.00 96.56 87 THR A CA 1
ATOM 708 C C . THR A 1 87 ? -1.674 -10.950 -3.161 1.00 96.56 87 THR A C 1
ATOM 710 O O . THR A 1 87 ? -2.644 -11.553 -2.722 1.00 96.56 87 THR A O 1
ATOM 713 N N . GLY A 1 88 ? -1.336 -9.717 -2.764 1.00 96.94 88 GLY A N 1
ATOM 714 C CA . GLY A 1 88 ? -2.033 -8.990 -1.704 1.00 96.94 88 GLY A CA 1
ATOM 715 C C . GLY A 1 88 ? -1.090 -8.468 -0.623 1.00 96.94 88 GLY A C 1
ATOM 716 O O . GLY A 1 88 ? 0.097 -8.237 -0.873 1.00 96.94 88 GLY A O 1
ATOM 717 N N . ILE A 1 89 ? -1.637 -8.233 0.570 1.00 97.38 89 ILE A N 1
ATOM 718 C CA . ILE A 1 89 ? -0.867 -7.839 1.757 1.00 97.38 89 ILE A CA 1
ATOM 719 C C . ILE A 1 89 ? -0.008 -9.025 2.217 1.00 97.38 89 ILE A C 1
ATOM 721 O O . ILE A 1 89 ? -0.521 -10.109 2.459 1.00 97.38 89 ILE A O 1
ATOM 725 N N . ILE A 1 90 ? 1.303 -8.825 2.336 1.00 95.56 90 ILE A N 1
ATOM 726 C CA . ILE A 1 90 ? 2.242 -9.846 2.827 1.00 95.56 90 ILE A CA 1
ATOM 727 C C . ILE A 1 90 ? 2.396 -9.742 4.345 1.00 95.56 90 ILE A C 1
ATOM 729 O O . ILE A 1 90 ? 2.475 -10.760 5.036 1.00 95.56 90 ILE A O 1
ATOM 733 N N . ASP A 1 91 ? 2.491 -8.509 4.842 1.00 95.69 91 ASP A N 1
ATOM 734 C CA . ASP A 1 91 ? 2.693 -8.204 6.253 1.00 95.69 91 ASP A CA 1
ATOM 735 C C . ASP A 1 91 ? 2.118 -6.823 6.591 1.00 95.69 91 ASP A C 1
ATOM 737 O O . ASP A 1 91 ? 1.990 -5.955 5.718 1.00 95.69 91 ASP A O 1
ATOM 741 N N . ALA A 1 92 ? 1.756 -6.628 7.854 1.00 96.56 92 ALA A N 1
ATOM 742 C CA . ALA A 1 92 ? 1.218 -5.379 8.366 1.00 96.56 92 ALA A CA 1
ATOM 743 C C . ALA A 1 92 ? 1.582 -5.203 9.845 1.00 96.56 92 ALA A C 1
ATOM 745 O O . ALA A 1 92 ? 1.097 -5.924 10.716 1.00 96.56 92 ALA A O 1
ATOM 746 N N . ASN A 1 93 ? 2.382 -4.182 10.147 1.00 96.44 93 ASN A N 1
ATOM 747 C CA . ASN A 1 93 ? 2.673 -3.773 11.518 1.00 96.44 93 ASN A CA 1
ATOM 748 C C . ASN A 1 93 ? 1.837 -2.545 11.854 1.00 96.44 93 ASN A C 1
ATOM 750 O O . ASN A 1 93 ? 1.701 -1.649 11.026 1.00 96.44 93 ASN A O 1
ATOM 754 N N . ASN A 1 94 ? 1.292 -2.476 13.064 1.00 96.19 94 ASN A N 1
ATOM 755 C CA . ASN A 1 94 ? 0.557 -1.306 13.527 1.00 96.19 94 ASN A CA 1
ATOM 756 C C . ASN A 1 94 ? 1.261 -0.646 14.712 1.00 96.19 94 ASN A C 1
ATOM 758 O O . ASN A 1 94 ? 1.991 -1.301 15.452 1.00 96.19 94 ASN A O 1
ATOM 762 N N . THR A 1 95 ? 1.029 0.652 14.866 1.00 95.25 95 THR A N 1
ATOM 763 C CA . THR A 1 95 ? 1.474 1.439 16.013 1.00 95.25 95 THR A CA 1
ATOM 764 C C . THR A 1 95 ? 0.399 2.450 16.393 1.00 95.25 95 THR A C 1
ATOM 766 O O . THR A 1 95 ? -0.397 2.900 15.554 1.00 95.25 95 THR A O 1
ATOM 769 N N . GLN A 1 96 ? 0.373 2.818 17.669 1.00 93.12 96 GLN A N 1
ATOM 770 C CA . GLN A 1 96 ? -0.466 3.900 18.155 1.00 93.12 96 GLN A CA 1
ATOM 771 C C . GLN A 1 96 ? 0.237 5.232 17.869 1.00 93.12 96 GLN A C 1
ATOM 773 O O . GLN A 1 96 ? 1.342 5.486 18.333 1.00 93.12 96 GLN A O 1
ATOM 778 N N . GLY A 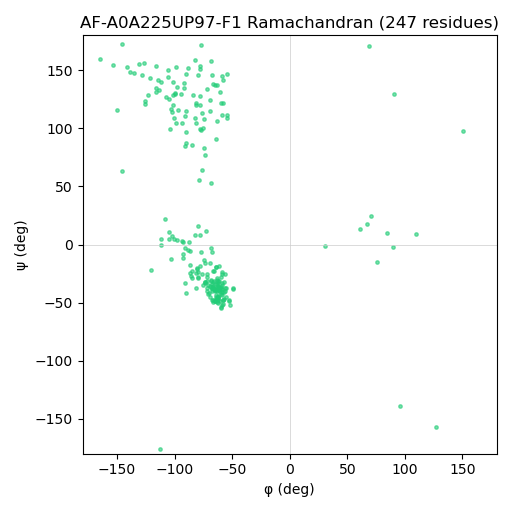1 97 ? -0.414 6.110 17.114 1.00 90.81 97 GLY A N 1
ATOM 779 C CA . GLY A 1 97 ? 0.157 7.364 16.641 1.00 90.81 97 GLY A CA 1
ATOM 780 C C . GLY A 1 97 ? 0.720 7.244 15.229 1.00 90.81 97 GLY A C 1
ATOM 781 O O . GLY A 1 97 ? 0.078 6.686 14.342 1.00 90.81 97 GLY A O 1
ATOM 782 N N . THR A 1 98 ? 1.878 7.855 14.990 1.00 90.50 98 THR A N 1
ATOM 783 C CA . THR A 1 98 ? 2.570 7.855 13.689 1.00 90.50 98 THR A CA 1
ATOM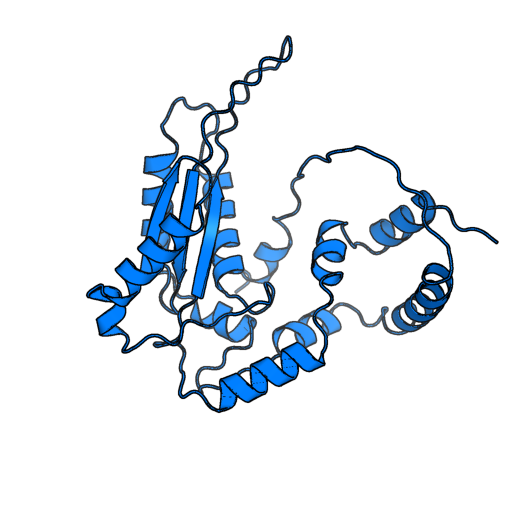 784 C C . THR A 1 98 ? 3.879 7.097 13.846 1.00 90.50 98 THR A C 1
ATOM 786 O O . THR A 1 98 ? 4.537 7.275 14.865 1.00 90.50 98 THR A O 1
ATOM 789 N N . PHE A 1 99 ? 4.268 6.310 12.841 1.00 91.06 99 PHE A N 1
ATOM 790 C CA . PHE A 1 99 ? 5.584 5.675 12.826 1.00 91.06 99 PHE A CA 1
ATOM 791 C C . PHE A 1 99 ? 6.676 6.736 12.903 1.00 91.06 99 PHE A C 1
ATOM 793 O O . PHE A 1 99 ? 6.766 7.615 12.039 1.00 91.06 99 PHE A O 1
ATOM 800 N N . ASP A 1 100 ? 7.520 6.644 13.924 1.00 92.88 100 ASP A N 1
ATOM 801 C CA . ASP A 1 100 ? 8.769 7.382 13.913 1.00 92.88 100 ASP A CA 1
ATOM 802 C C . ASP A 1 100 ? 9.784 6.691 12.987 1.00 92.88 100 ASP A C 1
ATOM 804 O O . ASP A 1 100 ? 9.572 5.596 12.451 1.00 92.88 100 ASP A O 1
ATOM 808 N N . ARG A 1 101 ? 10.916 7.359 12.762 1.00 91.25 101 ARG A N 1
ATOM 809 C CA . ARG A 1 101 ? 11.969 6.821 11.900 1.00 91.25 101 ARG A CA 1
ATOM 810 C C . ARG A 1 101 ? 12.506 5.489 12.438 1.00 91.25 101 ARG A C 1
ATOM 812 O O . ARG A 1 101 ? 12.776 4.598 11.642 1.00 91.25 101 ARG A O 1
ATOM 819 N N . VAL A 1 102 ? 12.687 5.356 13.750 1.00 93.38 102 VAL A N 1
ATOM 820 C CA . VAL A 1 102 ? 13.288 4.168 14.374 1.00 93.38 102 VAL A CA 1
ATOM 821 C C . VAL A 1 102 ? 12.364 2.969 14.215 1.00 93.38 102 VAL A C 1
ATOM 823 O O . VAL A 1 102 ? 12.802 1.915 13.760 1.00 93.38 102 VAL A O 1
ATOM 826 N N . GLU A 1 103 ? 11.083 3.146 14.514 1.00 92.25 103 GLU A N 1
ATOM 827 C CA . GLU A 1 103 ? 10.060 2.122 14.393 1.00 92.25 103 GLU A CA 1
ATOM 828 C C . GLU A 1 103 ? 9.867 1.697 12.937 1.00 92.25 103 GLU A C 1
ATOM 830 O O . GLU A 1 103 ? 9.864 0.502 12.647 1.00 92.25 103 GLU A O 1
ATOM 835 N N . PHE A 1 104 ? 9.822 2.654 12.004 1.00 90.88 104 PHE A N 1
ATOM 836 C CA . PHE A 1 104 ? 9.753 2.356 10.574 1.00 90.88 104 PHE A CA 1
ATOM 837 C C . PHE A 1 104 ? 10.940 1.500 10.106 1.00 90.88 104 PHE A C 1
ATOM 839 O O . PHE A 1 104 ? 10.762 0.499 9.408 1.00 90.88 104 PHE A O 1
ATOM 846 N N . PHE A 1 105 ? 12.169 1.876 10.488 1.00 90.00 105 PHE A N 1
ATOM 847 C CA . PHE A 1 105 ? 13.364 1.106 10.131 1.00 90.00 105 PHE A CA 1
ATOM 848 C C . PHE A 1 105 ? 13.368 -0.275 10.781 1.00 90.00 105 PHE A C 1
ATOM 850 O O . PHE A 1 105 ? 13.733 -1.243 10.117 1.00 90.00 105 PHE A O 1
ATOM 857 N N . ARG A 1 106 ? 12.931 -0.377 12.039 1.00 92.75 106 ARG A N 1
ATOM 858 C CA . ARG A 1 106 ? 12.805 -1.651 12.746 1.00 92.75 106 ARG A CA 1
ATOM 859 C C . ARG A 1 106 ? 11.851 -2.591 12.017 1.00 92.75 106 ARG A C 1
ATOM 861 O O . ARG A 1 106 ? 12.287 -3.661 11.620 1.00 92.75 106 ARG A O 1
ATOM 868 N N . CYS A 1 107 ? 10.618 -2.167 11.734 1.00 92.31 107 CYS A N 1
ATOM 869 C CA . CYS A 1 107 ? 9.646 -3.002 11.023 1.00 92.31 107 CYS A CA 1
ATOM 870 C C . CYS A 1 107 ? 10.156 -3.428 9.638 1.00 92.31 107 CYS A C 1
ATOM 872 O O . CYS A 1 107 ? 9.984 -4.573 9.228 1.00 92.31 107 CYS A O 1
ATOM 874 N N . ARG A 1 108 ? 10.853 -2.532 8.925 1.00 87.94 108 ARG A N 1
ATOM 875 C CA . ARG A 1 108 ? 11.489 -2.876 7.648 1.00 87.94 108 ARG A CA 1
ATOM 876 C C . ARG A 1 108 ? 12.567 -3.956 7.804 1.00 87.94 108 ARG A C 1
ATOM 878 O O . ARG A 1 108 ? 12.642 -4.850 6.962 1.00 87.94 108 ARG A O 1
ATOM 885 N N . CYS A 1 109 ? 13.419 -3.851 8.822 1.00 89.25 109 CYS A N 1
ATOM 886 C CA . CYS A 1 109 ? 14.442 -4.854 9.116 1.00 89.25 109 CYS A CA 1
ATOM 887 C C . CYS A 1 109 ? 13.802 -6.184 9.516 1.00 89.25 109 CYS A C 1
ATOM 889 O O . CYS A 1 109 ? 14.152 -7.210 8.942 1.00 89.25 109 CYS A O 1
ATOM 891 N N . ASP A 1 110 ? 12.835 -6.157 10.432 1.00 90.88 110 ASP A N 1
ATOM 892 C CA . ASP A 1 110 ? 12.113 -7.341 10.898 1.00 90.88 110 ASP A CA 1
ATOM 893 C C . ASP A 1 110 ? 11.482 -8.085 9.717 1.00 90.88 110 ASP A C 1
ATOM 895 O O . ASP A 1 110 ? 11.675 -9.292 9.573 1.00 90.88 110 ASP A O 1
ATOM 899 N N . PHE A 1 111 ? 10.834 -7.360 8.798 1.00 89.31 111 PHE A N 1
ATOM 900 C CA . PHE A 1 111 ? 10.304 -7.943 7.569 1.00 89.31 111 PHE A CA 1
ATOM 901 C C . PHE A 1 111 ? 11.407 -8.568 6.700 1.00 89.31 111 PHE A C 1
ATOM 903 O O . PHE A 1 111 ? 11.273 -9.716 6.273 1.00 89.31 111 PHE A O 1
ATOM 910 N N . ALA A 1 112 ? 12.505 -7.845 6.456 1.00 85.50 112 ALA A N 1
ATOM 911 C CA . ALA A 1 112 ? 13.601 -8.311 5.604 1.00 85.50 112 ALA A CA 1
ATOM 912 C C . ALA A 1 112 ? 14.288 -9.579 6.139 1.00 85.50 112 ALA A C 1
ATOM 914 O O . ALA A 1 112 ? 14.748 -10.394 5.342 1.00 85.50 112 ALA A O 1
ATOM 915 N N . TYR A 1 113 ? 14.343 -9.752 7.462 1.00 86.62 113 TYR A N 1
ATOM 916 C CA . TYR A 1 113 ? 14.909 -10.940 8.108 1.00 86.62 113 TYR A CA 1
ATOM 917 C C . TYR A 1 113 ? 13.870 -12.027 8.418 1.00 86.62 113 TYR A C 1
ATOM 919 O O . TYR A 1 113 ? 14.242 -13.138 8.802 1.00 86.62 113 TYR A O 1
ATOM 927 N N . SER A 1 114 ? 12.578 -11.744 8.242 1.00 87.69 114 SER A N 1
ATOM 928 C CA . SER A 1 114 ? 11.511 -12.714 8.474 1.00 87.69 114 SER A CA 1
ATOM 929 C C . SER A 1 114 ? 11.530 -13.856 7.453 1.00 87.69 114 SER A C 1
ATOM 931 O O . SER A 1 114 ? 12.002 -13.726 6.321 1.00 87.69 114 SER A O 1
ATOM 933 N N . VAL A 1 115 ? 10.919 -14.984 7.825 1.00 76.62 115 VAL A N 1
ATOM 934 C CA . VAL A 1 115 ? 10.680 -16.119 6.915 1.00 76.62 115 VAL A CA 1
ATOM 935 C C . VAL A 1 115 ? 9.886 -15.6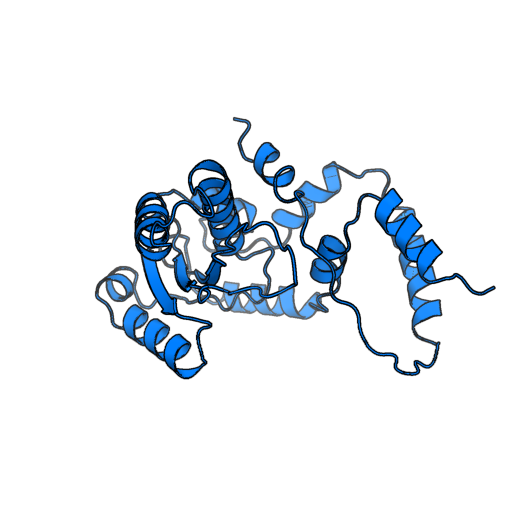77 5.676 1.00 76.62 115 VAL A C 1
ATOM 937 O O . VAL A 1 115 ? 10.196 -16.100 4.563 1.00 76.62 115 VAL A O 1
ATOM 940 N N . ARG A 1 116 ? 8.920 -14.760 5.846 1.00 78.00 116 ARG A N 1
ATOM 941 C CA . ARG A 1 116 ? 8.118 -14.194 4.746 1.00 78.00 116 ARG A CA 1
ATOM 942 C C . ARG A 1 116 ? 8.976 -13.383 3.769 1.00 78.00 116 ARG A C 1
ATOM 944 O O . ARG A 1 116 ? 8.789 -13.512 2.562 1.00 78.00 116 ARG A O 1
ATOM 951 N N . GLY A 1 117 ? 9.944 -12.617 4.275 1.00 70.75 117 GLY A N 1
ATOM 952 C CA . GLY A 1 117 ? 10.920 -11.893 3.456 1.00 70.75 117 GLY A CA 1
ATOM 953 C C . GLY A 1 117 ? 11.895 -12.822 2.725 1.00 70.75 117 GLY A C 1
ATOM 954 O O . GLY A 1 117 ? 12.219 -12.586 1.564 1.00 70.75 117 GLY A O 1
ATOM 955 N N . ASN A 1 118 ? 12.309 -13.922 3.362 1.00 68.19 118 ASN A N 1
ATOM 956 C CA . ASN A 1 118 ? 13.261 -14.875 2.783 1.00 68.19 118 ASN A CA 1
ATOM 957 C C . ASN A 1 118 ? 12.663 -15.749 1.668 1.00 68.19 118 ASN A C 1
ATOM 959 O O . ASN A 1 118 ? 13.364 -16.071 0.708 1.00 68.19 118 ASN A O 1
ATOM 963 N N . HIS A 1 119 ? 11.376 -16.108 1.747 1.00 64.12 119 HIS A N 1
ATOM 964 C CA . HIS A 1 119 ? 10.715 -16.912 0.709 1.00 64.12 119 HIS A CA 1
ATOM 965 C C . HIS A 1 119 ? 10.618 -16.214 -0.656 1.00 64.12 119 HIS A C 1
ATOM 967 O O . HIS A 1 119 ? 10.459 -16.893 -1.667 1.00 64.12 119 HIS A O 1
ATOM 973 N N . GLN A 1 120 ? 10.747 -14.886 -0.710 1.00 59.75 120 GLN A N 1
ATOM 974 C CA . GLN A 1 120 ? 10.693 -14.122 -1.961 1.00 59.75 120 GLN A CA 1
ATOM 975 C C . GLN A 1 120 ? 12.075 -13.890 -2.606 1.00 59.75 120 GLN A C 1
ATOM 977 O O . GLN A 1 120 ? 12.163 -13.246 -3.653 1.00 59.75 120 GLN A O 1
ATOM 982 N N . GLY A 1 121 ? 13.158 -14.430 -2.023 1.00 62.22 121 GLY A N 1
ATOM 983 C CA . GLY A 1 121 ? 14.523 -13.979 -2.322 1.00 62.22 121 GLY A CA 1
ATOM 984 C C . GLY A 1 121 ? 14.747 -12.566 -1.773 1.00 62.22 121 GLY A C 1
ATOM 985 O O . GLY A 1 121 ? 13.800 -11.943 -1.311 1.00 62.22 121 GLY A O 1
ATOM 986 N N . ARG A 1 122 ? 15.983 -12.038 -1.775 1.00 57.66 122 ARG A N 1
ATOM 987 C CA . ARG A 1 122 ? 16.235 -10.666 -1.282 1.00 57.66 122 ARG A CA 1
ATOM 988 C C . ARG A 1 122 ? 15.310 -9.692 -2.024 1.00 57.66 122 ARG A C 1
ATOM 990 O O . ARG A 1 122 ? 15.528 -9.481 -3.219 1.00 57.66 122 ARG A O 1
ATOM 997 N N . PRO A 1 123 ? 14.288 -9.125 -1.362 1.00 59.28 123 PRO A N 1
ATOM 998 C CA . PRO A 1 123 ? 13.255 -8.424 -2.089 1.00 59.28 123 PRO A CA 1
ATOM 999 C C . PRO A 1 123 ? 13.818 -7.115 -2.627 1.00 59.28 123 PRO A C 1
ATOM 1001 O O . PRO A 1 123 ? 14.470 -6.351 -1.906 1.00 59.28 123 PRO A O 1
ATOM 1004 N N . ASN A 1 124 ? 13.533 -6.833 -3.896 1.00 60.66 124 ASN A N 1
ATOM 1005 C CA . ASN A 1 124 ? 13.819 -5.532 -4.478 1.00 60.66 124 ASN A CA 1
ATOM 1006 C C . ASN A 1 124 ? 12.775 -4.549 -3.940 1.00 60.66 124 ASN A C 1
ATOM 1008 O O . ASN A 1 124 ? 11.745 -4.309 -4.568 1.00 60.66 124 ASN A O 1
ATOM 1012 N N . ILE A 1 125 ? 13.022 -4.015 -2.738 1.00 60.62 125 ILE A N 1
ATOM 1013 C CA . ILE A 1 125 ? 12.188 -2.961 -2.154 1.00 60.62 125 ILE A CA 1
ATOM 1014 C C . ILE A 1 125 ? 12.299 -1.754 -3.072 1.00 60.62 125 ILE A C 1
ATOM 1016 O O . ILE A 1 125 ? 13.327 -1.071 -3.097 1.00 60.62 125 ILE A O 1
ATOM 1020 N N . SER A 1 126 ? 11.238 -1.503 -3.828 1.00 59.91 126 SER A N 1
ATOM 1021 C CA . SER A 1 126 ? 11.229 -0.408 -4.776 1.00 59.91 126 SER A CA 1
ATOM 1022 C C . SER A 1 126 ? 10.989 0.902 -4.029 1.00 59.91 126 SER A C 1
ATOM 1024 O O . SER A 1 126 ? 9.940 1.064 -3.397 1.00 59.91 126 SER A O 1
ATOM 1026 N N . PRO A 1 127 ? 11.915 1.875 -4.084 1.00 55.59 127 PRO A N 1
ATOM 1027 C CA . PRO A 1 127 ? 11.698 3.193 -3.515 1.00 55.59 127 PRO A CA 1
ATOM 1028 C C . PRO A 1 127 ? 10.825 3.998 -4.479 1.00 55.59 127 PRO A C 1
ATOM 1030 O O . PRO A 1 127 ? 11.252 5.047 -4.950 1.00 55.59 127 PRO A O 1
ATOM 1033 N N . CYS A 1 128 ? 9.640 3.503 -4.850 1.00 57.00 128 CYS A N 1
ATOM 1034 C CA . CYS A 1 128 ? 8.741 4.221 -5.745 1.00 57.00 128 CYS A CA 1
ATOM 1035 C C . CYS A 1 128 ? 8.285 5.514 -5.076 1.00 57.00 128 CYS A C 1
ATOM 1037 O O . CYS A 1 128 ? 7.264 5.570 -4.397 1.00 57.00 128 CYS A O 1
ATOM 1039 N N . ILE A 1 129 ? 9.055 6.572 -5.326 1.00 56.78 129 ILE A N 1
ATOM 1040 C CA . ILE A 1 129 ? 8.836 7.939 -4.844 1.00 56.78 129 ILE A CA 1
ATOM 1041 C C . ILE A 1 129 ? 7.498 8.481 -5.382 1.00 56.78 129 ILE A C 1
ATOM 1043 O O . ILE A 1 129 ? 6.923 9.435 -4.864 1.00 56.78 129 ILE A O 1
ATOM 1047 N N . LEU A 1 130 ? 6.969 7.848 -6.431 1.00 64.88 130 LEU A N 1
ATOM 1048 C CA . LEU A 1 130 ? 5.828 8.310 -7.194 1.00 64.88 130 LEU A CA 1
ATOM 1049 C C . LEU A 1 130 ? 4.563 7.569 -6.771 1.00 64.88 130 LEU A C 1
ATOM 1051 O O . LEU A 1 130 ? 4.353 6.410 -7.121 1.00 64.88 130 LEU A O 1
ATOM 1055 N N . SER A 1 131 ? 3.672 8.282 -6.079 1.00 67.75 131 SER A N 1
ATOM 1056 C CA . SER A 1 131 ? 2.386 7.738 -5.615 1.00 67.75 131 SER A CA 1
ATOM 1057 C C . SER A 1 131 ? 1.517 7.150 -6.738 1.00 67.75 131 SER A C 1
ATOM 1059 O O . SER A 1 131 ? 0.688 6.293 -6.464 1.00 67.75 131 SER A O 1
ATOM 1061 N N . PHE A 1 132 ? 1.682 7.606 -7.986 1.00 69.31 132 PHE A N 1
ATOM 1062 C CA . PHE A 1 132 ? 0.892 7.143 -9.134 1.00 69.31 132 PHE A CA 1
ATOM 1063 C C . PHE A 1 132 ? 1.298 5.747 -9.625 1.00 69.31 132 PHE A C 1
ATOM 1065 O O . PHE A 1 132 ? 0.448 4.950 -10.011 1.00 69.31 132 PHE A O 1
ATOM 1072 N N . PHE A 1 133 ? 2.591 5.435 -9.546 1.00 82.19 133 PHE A N 1
ATOM 1073 C CA . PHE A 1 133 ? 3.141 4.144 -9.954 1.00 82.19 133 PHE A CA 1
ATOM 1074 C C . PHE A 1 133 ? 3.242 3.157 -8.788 1.00 82.19 133 PHE A C 1
ATOM 1076 O O . PHE A 1 133 ? 3.765 2.065 -8.973 1.00 82.19 133 PHE A O 1
ATOM 1083 N N . ASN A 1 134 ? 2.774 3.528 -7.591 1.00 89.56 134 ASN A N 1
ATOM 1084 C CA . ASN A 1 134 ? 2.865 2.701 -6.395 1.00 89.56 134 ASN A CA 1
ATOM 1085 C C . ASN A 1 134 ? 1.534 1.950 -6.143 1.00 89.56 134 ASN A C 1
ATOM 1087 O O . ASN A 1 134 ? 0.576 2.565 -5.653 1.00 89.56 134 ASN A O 1
ATOM 1091 N N . PRO A 1 135 ? 1.449 0.631 -6.428 1.00 93.38 135 PRO A N 1
ATOM 1092 C CA . PRO A 1 135 ? 0.221 -0.158 -6.287 1.00 93.38 135 PRO A CA 1
ATOM 1093 C C . PRO A 1 135 ? -0.357 -0.163 -4.867 1.00 93.38 135 PRO A C 1
ATOM 1095 O O . PRO A 1 135 ? -1.568 -0.307 -4.694 1.00 93.38 135 PRO A O 1
ATOM 1098 N N . ILE A 1 136 ? 0.468 0.051 -3.835 1.00 94.56 136 ILE A N 1
ATOM 1099 C CA . ILE A 1 136 ? 0.003 0.077 -2.440 1.00 94.56 136 ILE A CA 1
ATOM 1100 C C . ILE A 1 136 ? -0.977 1.216 -2.164 1.00 94.56 136 ILE A C 1
ATOM 1102 O O . ILE A 1 136 ? -1.909 1.056 -1.380 1.00 94.56 136 ILE A O 1
ATOM 1106 N N . LYS A 1 137 ? -0.870 2.335 -2.893 1.00 92.75 137 LYS A N 1
ATOM 1107 C CA . LYS A 1 137 ? -1.823 3.441 -2.766 1.00 92.75 137 LYS A CA 1
ATOM 1108 C C . LYS A 1 137 ? -3.220 3.037 -3.253 1.00 92.75 137 LYS A C 1
ATOM 1110 O O . LYS A 1 137 ? -4.210 3.501 -2.686 1.00 92.75 137 LYS A O 1
ATOM 1115 N N . PHE A 1 138 ? -3.315 2.150 -4.248 1.00 93.94 138 PHE A N 1
ATOM 1116 C CA . PHE A 1 138 ? -4.589 1.567 -4.683 1.00 93.94 138 PHE A CA 1
ATOM 1117 C C . PHE A 1 138 ? -5.129 0.583 -3.643 1.00 93.94 138 PHE A C 1
ATOM 1119 O O . PHE A 1 138 ? -6.311 0.666 -3.309 1.00 93.94 138 PHE A O 1
ATOM 1126 N N . MET A 1 139 ? -4.265 -0.264 -3.068 1.00 96.56 139 MET A N 1
ATOM 1127 C CA . MET A 1 139 ? -4.648 -1.164 -1.973 1.00 96.56 139 MET A CA 1
ATOM 1128 C C . MET A 1 139 ? -5.225 -0.391 -0.782 1.00 96.56 139 MET A C 1
ATOM 1130 O O . MET A 1 139 ? -6.318 -0.694 -0.310 1.00 96.56 139 MET A O 1
ATOM 1134 N N . PHE A 1 140 ? -4.567 0.688 -0.356 1.00 95.88 140 PHE A N 1
ATOM 1135 C CA . PHE A 1 140 ? -5.099 1.570 0.684 1.00 95.88 140 PHE A CA 1
ATOM 1136 C C . PHE A 1 140 ? -6.426 2.223 0.293 1.00 95.88 140 PHE A C 1
ATOM 1138 O O . PHE A 1 140 ? -7.262 2.470 1.161 1.00 95.88 140 PHE A O 1
ATOM 1145 N N . GLY A 1 141 ? -6.655 2.487 -0.995 1.00 94.25 141 GLY A N 1
ATOM 1146 C CA . GLY A 1 141 ? -7.959 2.905 -1.505 1.00 94.25 141 GLY A CA 1
ATOM 1147 C C . GLY A 1 141 ? -9.040 1.837 -1.308 1.00 94.25 141 GLY A C 1
ATOM 1148 O O . GLY A 1 141 ? -10.126 2.162 -0.825 1.00 94.25 141 GLY A O 1
ATOM 1149 N N . TYR A 1 142 ? -8.745 0.571 -1.626 1.00 95.94 142 TYR A N 1
ATOM 1150 C CA . TYR A 1 142 ? -9.663 -0.552 -1.393 1.00 95.94 142 TYR A CA 1
ATOM 1151 C C . TYR A 1 142 ? -9.966 -0.739 0.093 1.00 95.94 142 TYR A C 1
ATOM 1153 O O . TYR A 1 142 ? -11.137 -0.806 0.467 1.00 95.94 142 TYR A O 1
ATOM 1161 N N . ILE A 1 143 ? -8.929 -0.734 0.932 1.00 96.12 143 ILE A N 1
ATOM 1162 C CA . ILE A 1 143 ? -9.052 -0.855 2.386 1.00 96.12 143 ILE A CA 1
ATOM 1163 C C . ILE A 1 143 ? -9.919 0.282 2.931 1.00 96.12 143 ILE A C 1
ATOM 1165 O O . ILE A 1 143 ? -10.931 0.028 3.569 1.00 96.12 143 ILE A O 1
ATOM 1169 N N . LYS A 1 144 ? -9.625 1.545 2.600 1.00 93.12 144 LYS A N 1
ATOM 1170 C CA . LYS A 1 144 ? -10.433 2.688 3.065 1.00 93.12 144 LYS A CA 1
ATOM 1171 C C . LYS A 1 144 ? -11.891 2.610 2.620 1.00 93.12 144 LYS A C 1
ATOM 1173 O O . LYS A 1 144 ? -12.780 2.950 3.395 1.00 93.12 144 LYS A O 1
ATOM 1178 N N . LYS A 1 145 ? -12.155 2.147 1.395 1.00 92.19 145 LYS A N 1
ATOM 1179 C CA . LYS A 1 145 ? -13.525 1.943 0.903 1.00 92.19 145 LYS A CA 1
ATOM 1180 C C . LYS A 1 145 ? -14.245 0.828 1.666 1.00 92.19 145 LYS A C 1
ATOM 1182 O O . LYS A 1 145 ? -15.451 0.925 1.870 1.00 92.19 145 LYS A O 1
ATOM 1187 N N . HIS A 1 146 ? -13.531 -0.222 2.069 1.00 93.25 146 HIS A N 1
ATOM 1188 C CA . HIS A 1 146 ? -14.072 -1.277 2.926 1.00 93.25 146 HIS A CA 1
ATOM 1189 C C . HIS A 1 146 ? -14.396 -0.730 4.325 1.00 93.25 146 HIS A C 1
ATOM 1191 O O . HIS A 1 146 ? -15.538 -0.853 4.759 1.00 93.25 146 HIS A O 1
ATOM 1197 N N . PHE A 1 147 ? -13.475 0.013 4.947 1.00 91.31 147 PHE A N 1
ATOM 1198 C CA . PHE A 1 147 ? -13.720 0.702 6.222 1.00 91.31 147 PHE A CA 1
ATOM 1199 C C . PHE A 1 147 ? -14.970 1.577 6.179 1.00 91.31 147 PHE A C 1
ATOM 1201 O O . PHE A 1 147 ? -15.835 1.445 7.030 1.00 91.31 147 PHE A O 1
ATOM 1208 N N . GLN A 1 148 ? -15.120 2.413 5.150 1.00 89.38 148 GLN A N 1
ATOM 1209 C CA . GLN A 1 148 ? -16.292 3.285 4.999 1.00 89.38 148 GLN A CA 1
ATOM 1210 C C . GLN A 1 148 ? -17.629 2.537 4.925 1.00 89.38 148 GLN A C 1
ATOM 1212 O O . GLN A 1 148 ? -18.672 3.136 5.167 1.00 89.38 148 GLN A O 1
ATOM 1217 N N . ARG A 1 149 ? -17.622 1.261 4.525 1.00 92.25 149 ARG A N 1
ATOM 1218 C CA . ARG A 1 149 ? -18.839 0.452 4.388 1.00 92.25 149 ARG A CA 1
ATOM 1219 C C . ARG A 1 149 ? -19.194 -0.306 5.658 1.00 92.25 149 ARG A C 1
ATOM 1221 O O . ARG A 1 149 ? -20.374 -0.540 5.885 1.00 92.25 149 ARG A O 1
ATOM 1228 N N . TYR A 1 150 ? -18.190 -0.734 6.418 1.00 92.19 150 TYR A N 1
ATOM 1229 C CA . TYR A 1 150 ? -18.377 -1.714 7.490 1.00 92.19 150 TYR A CA 1
ATOM 1230 C C . TYR A 1 150 ? -17.969 -1.204 8.872 1.00 92.19 150 TYR A C 1
ATOM 1232 O O . TYR A 1 150 ? -18.456 -1.731 9.867 1.00 92.19 150 TYR A O 1
ATOM 1240 N N . TYR A 1 151 ? -17.108 -0.189 8.956 1.00 91.00 151 TYR A N 1
ATOM 1241 C CA . TYR A 1 151 ? -16.750 0.407 10.234 1.00 91.00 151 TYR A CA 1
ATOM 1242 C C . TYR A 1 151 ? -17.827 1.398 10.665 1.00 91.00 151 TYR A C 1
ATOM 1244 O O . TYR A 1 151 ? -18.097 2.383 9.975 1.00 91.00 151 TYR A O 1
ATOM 1252 N N . VAL A 1 152 ? -18.426 1.143 11.824 1.00 87.62 152 VAL A N 1
ATOM 1253 C CA . VAL A 1 152 ? -19.375 2.062 12.451 1.00 87.62 152 VAL A CA 1
ATOM 1254 C C . VAL A 1 152 ? -18.607 2.941 13.434 1.00 87.62 152 VAL A C 1
ATOM 1256 O O . VAL A 1 152 ? -18.227 2.493 14.523 1.00 87.62 152 VAL A O 1
ATOM 1259 N N . GLU A 1 153 ? -18.372 4.191 13.031 1.00 83.25 153 GLU A N 1
ATOM 1260 C CA . GLU A 1 153 ? -17.818 5.233 13.903 1.00 83.25 153 GLU A CA 1
ATOM 1261 C C . GLU A 1 153 ? -18.680 5.376 15.170 1.00 83.25 153 GLU A C 1
ATOM 1263 O O . GLU A 1 153 ? -19.895 5.174 15.136 1.00 83.25 153 GLU A O 1
ATOM 1268 N N . SER A 1 154 ? -18.056 5.703 16.304 1.00 80.44 154 SER A N 1
ATOM 1269 C CA . SER A 1 154 ? -18.735 5.865 17.604 1.00 80.44 154 SER A CA 1
ATOM 1270 C C . SER A 1 154 ? -19.446 4.618 18.157 1.00 80.44 154 SER A C 1
ATOM 1272 O O . SER A 1 154 ? -20.183 4.727 19.133 1.00 80.44 154 SER A O 1
ATOM 1274 N N . SER A 1 155 ? -19.209 3.420 17.612 1.00 82.88 155 SER A N 1
ATOM 1275 C CA . SER A 1 155 ? -19.790 2.173 18.148 1.00 82.88 155 SER A CA 1
ATOM 1276 C C . SER A 1 155 ? -19.248 1.759 19.526 1.00 82.88 155 SER A C 1
ATOM 1278 O O . SER A 1 155 ? -19.674 0.749 20.074 1.00 82.88 155 SER A O 1
ATOM 1280 N N . GLY A 1 156 ? -18.278 2.497 20.079 1.00 82.88 156 GLY A N 1
ATOM 1281 C CA . GLY A 1 156 ? -17.559 2.140 21.306 1.00 82.88 156 GLY A CA 1
ATOM 1282 C C . GLY A 1 156 ? -16.512 1.038 21.114 1.00 82.88 156 GLY A C 1
ATOM 1283 O O . GLY A 1 156 ? -15.627 0.897 21.954 1.00 82.88 156 GLY A O 1
ATOM 1284 N N . ASN A 1 157 ? -16.557 0.315 19.991 1.00 86.19 157 ASN A N 1
ATOM 1285 C CA . ASN A 1 157 ? -15.609 -0.745 19.669 1.00 86.19 157 ASN A CA 1
ATOM 1286 C C . ASN A 1 157 ? -14.200 -0.196 19.427 1.00 86.19 157 ASN A C 1
ATOM 1288 O O . ASN A 1 157 ? -14.015 0.888 18.858 1.00 86.19 157 ASN A O 1
ATOM 1292 N N . ASP A 1 158 ? -13.204 -0.986 19.821 1.00 88.75 158 ASP A N 1
ATOM 1293 C CA . ASP A 1 158 ? -11.813 -0.706 19.493 1.00 88.75 158 ASP A CA 1
ATOM 1294 C C . ASP A 1 158 ? -11.604 -0.761 17.968 1.00 88.75 158 ASP A C 1
ATOM 1296 O O . ASP A 1 158 ? -12.124 -1.632 17.266 1.00 88.75 158 ASP A O 1
ATOM 1300 N N . LEU A 1 159 ? -10.852 0.207 17.451 1.00 91.38 159 LEU A N 1
ATOM 1301 C CA . LEU A 1 159 ? -10.539 0.334 16.032 1.00 91.38 159 LEU A CA 1
ATOM 1302 C C . LEU A 1 159 ? -9.516 -0.728 15.599 1.00 91.38 159 LEU A C 1
ATOM 1304 O O . LEU A 1 159 ? -9.558 -1.190 14.457 1.00 91.38 159 LEU A O 1
ATOM 1308 N N . LEU A 1 160 ? -8.603 -1.120 16.492 1.00 93.50 160 LEU A N 1
ATOM 1309 C CA . LEU A 1 160 ? -7.484 -1.989 16.142 1.00 93.50 160 LEU A CA 1
ATOM 1310 C C . LEU A 1 160 ? -7.914 -3.397 15.677 1.00 93.50 160 LEU A C 1
ATOM 1312 O O . LEU A 1 160 ? -7.447 -3.807 14.611 1.00 93.50 160 LEU A O 1
ATOM 1316 N N . PRO A 1 161 ? -8.826 -4.121 16.361 1.00 94.75 161 PRO A N 1
ATOM 1317 C CA . PRO A 1 161 ? -9.308 -5.418 15.883 1.00 94.75 161 PRO A CA 1
ATOM 1318 C C . PRO A 1 161 ? -9.911 -5.344 14.477 1.00 94.75 161 PRO A C 1
ATOM 1320 O O . PRO A 1 161 ? -9.629 -6.194 13.636 1.00 94.75 161 PRO A O 1
ATOM 1323 N N . PHE A 1 162 ? -10.670 -4.282 14.192 1.00 95.19 162 PHE A N 1
ATOM 1324 C CA . PHE A 1 162 ? -11.270 -4.068 12.877 1.00 95.19 162 PHE A CA 1
ATOM 1325 C C . PHE A 1 162 ? -10.214 -3.782 11.797 1.00 95.19 162 PHE A C 1
ATOM 1327 O O . PHE A 1 162 ? -10.331 -4.265 10.668 1.00 95.19 162 PHE A O 1
ATOM 1334 N N . ILE A 1 163 ? -9.158 -3.029 12.135 1.00 95.75 163 ILE A N 1
ATOM 1335 C CA . ILE A 1 163 ? -8.010 -2.830 11.244 1.00 95.75 163 ILE A CA 1
ATOM 1336 C C . ILE A 1 163 ? -7.357 -4.166 10.911 1.00 95.75 163 ILE A C 1
ATOM 1338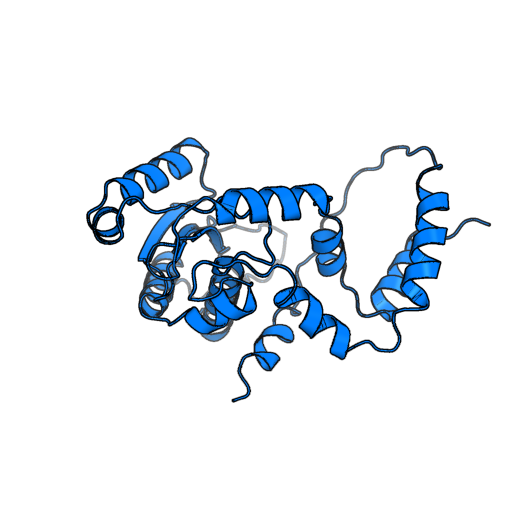 O O . ILE A 1 163 ? -7.222 -4.486 9.730 1.00 95.75 163 ILE A O 1
ATOM 1342 N N . VAL A 1 164 ? -6.983 -4.947 11.924 1.00 96.38 164 VAL A N 1
ATOM 1343 C CA . VAL A 1 164 ? -6.303 -6.235 11.734 1.00 96.38 164 VAL A CA 1
ATOM 1344 C C . VAL A 1 164 ? -7.156 -7.171 10.882 1.00 96.38 164 VAL A C 1
ATOM 1346 O O . VAL A 1 164 ? -6.678 -7.705 9.883 1.00 96.38 164 VAL A O 1
ATOM 1349 N N . GLU A 1 165 ? -8.444 -7.303 11.206 1.00 97.06 165 GLU A N 1
ATOM 1350 C CA . GLU A 1 165 ? -9.370 -8.125 10.430 1.00 97.06 165 GLU A CA 1
ATOM 1351 C C . GLU A 1 165 ? -9.463 -7.659 8.972 1.00 97.06 165 GLU A C 1
ATOM 1353 O O . GLU A 1 165 ? -9.430 -8.474 8.048 1.00 97.06 165 GLU A O 1
ATOM 1358 N N . THR A 1 166 ? -9.547 -6.346 8.743 1.00 96.75 166 THR A N 1
ATOM 1359 C CA . THR A 1 166 ? -9.641 -5.807 7.386 1.00 96.75 166 THR A CA 1
ATOM 1360 C C . THR A 1 166 ? -8.384 -6.109 6.583 1.00 96.75 166 THR A C 1
ATOM 1362 O O . THR A 1 166 ? -8.507 -6.559 5.449 1.00 96.75 166 THR A O 1
ATOM 1365 N N . PHE A 1 167 ? -7.187 -5.912 7.141 1.00 97.50 167 PHE A N 1
ATOM 1366 C CA . PHE A 1 167 ? -5.936 -6.216 6.439 1.00 97.50 167 PHE A CA 1
ATOM 1367 C C . PHE A 1 167 ? -5.796 -7.710 6.125 1.00 97.50 167 PHE A C 1
ATOM 1369 O O . PHE A 1 167 ? -5.433 -8.045 4.997 1.00 97.50 167 PHE A O 1
ATOM 1376 N N . ASN A 1 168 ? -6.192 -8.593 7.048 1.00 97.38 168 ASN A N 1
ATOM 1377 C CA . ASN A 1 168 ? -6.175 -10.044 6.830 1.00 97.38 168 ASN A CA 1
ATOM 1378 C C . ASN A 1 168 ? -7.040 -10.466 5.629 1.00 97.38 168 ASN A C 1
ATOM 1380 O O . ASN A 1 168 ? -6.676 -11.358 4.866 1.00 97.38 168 ASN A O 1
ATOM 1384 N N . ARG A 1 169 ? -8.165 -9.778 5.381 1.00 96.94 169 ARG A N 1
ATOM 1385 C CA . ARG A 1 169 ? -9.016 -10.034 4.201 1.00 96.94 169 ARG A CA 1
ATOM 1386 C C . ARG A 1 169 ? -8.321 -9.727 2.868 1.00 96.94 169 ARG A C 1
ATOM 1388 O O . ARG A 1 169 ? -8.772 -10.217 1.834 1.00 96.94 169 ARG A O 1
ATOM 1395 N N . PHE A 1 170 ? -7.255 -8.926 2.872 1.00 97.12 170 PHE A N 1
ATOM 1396 C CA . PHE A 1 170 ? -6.496 -8.558 1.675 1.00 97.12 170 PHE A CA 1
ATOM 1397 C C . PHE A 1 170 ? -5.189 -9.351 1.499 1.00 97.12 170 PHE A C 1
ATOM 1399 O O . PHE A 1 170 ? -4.464 -9.071 0.543 1.00 97.12 170 PHE A O 1
ATOM 1406 N N . GLU A 1 171 ? -4.882 -10.348 2.341 1.00 95.81 171 GLU A N 1
ATOM 1407 C CA . GLU A 1 171 ? -3.648 -11.151 2.208 1.00 95.81 171 GLU A CA 1
ATOM 1408 C C . GLU A 1 171 ? -3.564 -11.915 0.876 1.00 95.81 171 GLU A C 1
ATOM 1410 O O . GLU A 1 171 ? -2.504 -11.981 0.261 1.00 95.81 171 GLU A O 1
ATOM 1415 N N . ASN A 1 172 ? -4.701 -12.425 0.392 1.00 96.44 172 ASN A N 1
ATOM 1416 C CA . ASN A 1 172 ? -4.809 -13.193 -0.858 1.00 96.44 172 ASN A CA 1
ATOM 1417 C C . ASN A 1 172 ? -5.509 -12.410 -1.984 1.00 96.44 172 ASN A C 1
ATOM 1419 O O . ASN A 1 172 ? -6.083 -12.988 -2.913 1.00 96.44 172 ASN A O 1
ATOM 1423 N N . PHE A 1 173 ? -5.525 -11.0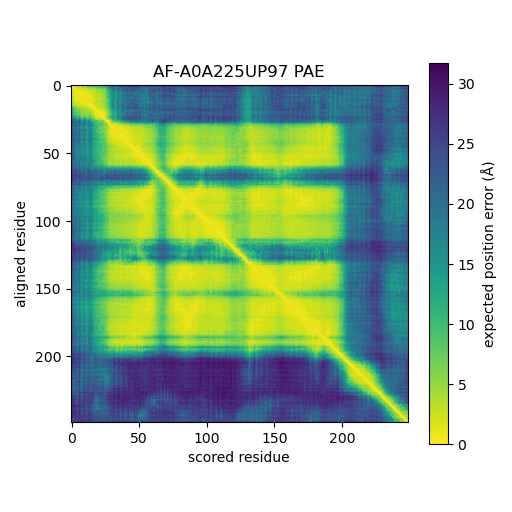80 -1.888 1.00 96.44 173 PHE A N 1
ATOM 1424 C CA . PHE A 1 173 ? -6.142 -10.225 -2.893 1.00 96.44 173 PHE A CA 1
ATOM 1425 C C . PHE A 1 173 ? -5.196 -9.999 -4.077 1.00 96.44 173 PHE A C 1
ATOM 1427 O O . PHE A 1 173 ? -4.220 -9.258 -3.977 1.00 96.44 173 PHE A O 1
ATOM 1434 N N . SER A 1 174 ? -5.513 -10.590 -5.231 1.00 96.69 174 SER A N 1
ATOM 1435 C CA . SER A 1 174 ? -4.687 -10.446 -6.434 1.00 96.69 174 SER A CA 1
ATOM 1436 C C . SER A 1 174 ? -4.559 -8.984 -6.885 1.00 96.69 174 SER A C 1
ATOM 1438 O O . SER A 1 174 ? -5.540 -8.321 -7.223 1.00 96.69 174 SER A O 1
ATOM 1440 N N . MET A 1 175 ? -3.316 -8.507 -6.950 1.00 96.69 175 MET A N 1
ATOM 1441 C CA . MET A 1 175 ? -2.933 -7.158 -7.366 1.00 96.69 175 MET A CA 1
ATOM 1442 C C . MET A 1 175 ? -2.332 -7.104 -8.774 1.00 96.69 175 MET A C 1
ATOM 1444 O O . MET A 1 175 ? -1.935 -6.027 -9.212 1.00 96.69 175 MET A O 1
ATOM 1448 N N . SER A 1 176 ? -2.295 -8.212 -9.520 1.00 95.19 176 SER A N 1
ATOM 1449 C CA . SER A 1 176 ? -1.677 -8.288 -10.859 1.00 95.19 176 SER A CA 1
ATOM 1450 C C . SER A 1 176 ? -2.193 -7.210 -11.820 1.00 95.19 176 SER A C 1
ATOM 1452 O O . SER A 1 176 ? -1.412 -6.464 -12.408 1.00 95.19 176 SER A O 1
ATOM 1454 N N . LYS A 1 177 ? -3.518 -7.033 -11.894 1.00 94.38 177 LYS A N 1
ATOM 1455 C CA . LYS A 1 177 ? -4.151 -5.988 -12.717 1.00 94.38 177 LYS A CA 1
ATOM 1456 C C . LYS A 1 177 ? -3.768 -4.576 -12.275 1.00 94.38 177 LYS A C 1
ATOM 1458 O O . LYS A 1 177 ? -3.640 -3.686 -13.111 1.00 94.38 177 LYS A O 1
ATOM 1463 N N . VAL A 1 178 ? -3.595 -4.356 -10.970 1.00 93.88 178 VAL A N 1
ATOM 1464 C CA . VAL A 1 178 ? -3.179 -3.055 -10.424 1.00 93.88 178 VAL A CA 1
ATOM 1465 C C . VAL A 1 178 ? -1.711 -2.793 -10.746 1.00 93.88 178 VAL A C 1
ATOM 1467 O O . VAL A 1 178 ? -1.369 -1.686 -11.141 1.00 93.88 178 VAL A O 1
ATOM 1470 N N . TYR A 1 179 ? -0.854 -3.811 -10.652 1.00 93.75 179 TYR A N 1
ATOM 1471 C CA . TYR A 1 179 ? 0.551 -3.728 -11.049 1.00 93.75 179 TYR A CA 1
ATOM 1472 C C . TYR A 1 179 ? 0.666 -3.329 -12.524 1.00 93.75 179 TYR A C 1
ATOM 1474 O O . TYR A 1 179 ? 1.310 -2.328 -12.837 1.00 93.75 179 TYR A O 1
ATOM 1482 N N . GLU A 1 180 ? -0.039 -4.027 -13.416 1.00 92.50 180 GLU A N 1
ATOM 1483 C CA . GLU A 1 180 ? -0.068 -3.694 -14.844 1.00 92.50 180 GLU A CA 1
ATOM 1484 C C . GLU A 1 180 ? -0.639 -2.302 -15.116 1.00 92.50 180 GLU A C 1
ATOM 1486 O O . GLU A 1 180 ? -0.132 -1.583 -15.984 1.00 92.50 180 GLU A O 1
ATOM 1491 N N . HIS A 1 181 ? -1.686 -1.917 -14.377 1.00 89.44 181 HIS A N 1
ATOM 1492 C CA . HIS A 1 181 ? -2.268 -0.582 -14.451 1.00 89.44 181 HIS A CA 1
ATOM 1493 C C . HIS A 1 181 ? -1.266 0.492 -14.041 1.00 89.44 181 HIS A C 1
ATOM 1495 O O . HIS A 1 181 ? -1.262 1.535 -14.676 1.00 89.44 181 HIS A O 1
ATOM 1501 N N . CYS A 1 182 ? -0.414 0.220 -13.048 1.00 89.56 182 CYS A N 1
ATOM 1502 C CA . CYS A 1 182 ? 0.670 1.078 -12.571 1.00 89.56 182 CYS A CA 1
ATOM 1503 C C . CYS A 1 182 ? 1.956 0.983 -13.416 1.00 89.56 182 CYS A C 1
ATOM 1505 O O . CYS A 1 182 ? 2.973 1.534 -13.009 1.00 89.56 182 CYS A O 1
ATOM 1507 N N . GLY A 1 183 ? 1.941 0.302 -14.567 1.00 90.75 183 GLY A N 1
ATOM 1508 C CA . GLY A 1 183 ? 3.093 0.216 -15.472 1.00 90.75 183 GLY A CA 1
ATOM 1509 C C . GLY A 1 183 ? 4.050 -0.949 -15.206 1.00 90.75 183 GLY A C 1
ATOM 1510 O O . GLY A 1 183 ? 4.977 -1.155 -15.982 1.00 90.75 183 GLY A O 1
ATOM 1511 N N . TRP A 1 184 ? 3.823 -1.763 -14.174 1.00 92.00 184 TRP A N 1
ATOM 1512 C CA . TRP A 1 184 ? 4.645 -2.938 -13.876 1.00 92.00 184 TRP A CA 1
ATOM 1513 C C . TRP A 1 184 ? 4.215 -4.107 -14.756 1.00 92.00 184 TRP A C 1
ATOM 1515 O O . TRP A 1 184 ? 3.177 -4.721 -14.507 1.00 92.00 184 TRP A O 1
ATOM 1525 N N . LYS A 1 185 ? 4.984 -4.443 -15.791 1.00 92.25 185 LYS A N 1
ATOM 1526 C CA . LYS A 1 185 ? 4.679 -5.577 -16.676 1.00 92.25 185 LYS A CA 1
ATOM 1527 C C . LYS A 1 185 ? 5.283 -6.874 -16.142 1.00 92.25 185 LYS A C 1
ATOM 1529 O O . LYS A 1 185 ? 6.318 -6.866 -15.483 1.00 92.25 185 LYS A O 1
ATOM 1534 N N . VAL A 1 186 ? 4.648 -7.999 -16.469 1.00 87.88 186 VAL A N 1
ATOM 1535 C CA . VAL A 1 186 ? 5.057 -9.345 -16.019 1.00 87.88 186 VAL A CA 1
ATOM 1536 C C . VAL A 1 186 ? 6.481 -9.707 -16.476 1.00 87.88 186 VAL A C 1
ATOM 1538 O O . VAL A 1 186 ? 7.178 -10.438 -15.784 1.00 87.88 186 VAL A O 1
ATOM 1541 N N . GLN A 1 187 ? 6.943 -9.144 -17.597 1.00 85.12 187 GLN A N 1
ATOM 1542 C CA . GLN A 1 187 ? 8.258 -9.405 -18.201 1.00 85.12 187 GLN A CA 1
ATOM 1543 C C . GLN A 1 187 ? 9.430 -8.644 -17.545 1.00 85.12 187 GLN A C 1
ATOM 1545 O O . GLN A 1 187 ? 10.484 -8.519 -18.159 1.00 85.12 187 GLN A O 1
ATOM 1550 N N . GLY A 1 188 ? 9.259 -8.085 -16.342 1.00 87.75 188 GLY A N 1
ATOM 1551 C CA . GLY A 1 188 ? 10.317 -7.291 -15.701 1.00 87.75 188 GLY A CA 1
ATOM 1552 C C . GLY A 1 188 ? 10.552 -5.937 -16.376 1.00 87.75 188 GLY A C 1
ATOM 1553 O O . GLY A 1 188 ? 11.637 -5.367 -16.304 1.00 87.75 188 GLY A O 1
ATOM 1554 N N . HIS A 1 189 ? 9.529 -5.419 -17.061 1.00 88.88 189 HIS A N 1
ATOM 1555 C CA . HIS A 1 189 ? 9.579 -4.143 -17.763 1.00 88.88 189 HIS A CA 1
ATOM 1556 C C . HIS A 1 189 ? 8.644 -3.125 -17.110 1.00 88.88 189 HIS A C 1
ATOM 1558 O O . HIS A 1 189 ? 7.477 -3.420 -16.837 1.00 88.88 189 HIS A O 1
ATOM 1564 N N . PHE A 1 190 ? 9.151 -1.916 -16.878 1.00 90.38 190 PHE A N 1
ATOM 1565 C CA . PHE A 1 190 ? 8.366 -0.812 -16.343 1.00 90.38 190 PHE A CA 1
ATOM 1566 C C . PHE A 1 190 ? 8.013 0.167 -17.458 1.00 90.38 190 PHE A C 1
ATOM 1568 O O . PHE A 1 190 ? 8.890 0.799 -18.041 1.00 90.38 190 PHE A O 1
ATOM 1575 N N . ASP A 1 191 ? 6.716 0.291 -17.722 1.00 88.94 191 ASP A N 1
ATOM 1576 C CA . ASP A 1 191 ? 6.145 1.193 -18.714 1.00 88.94 191 ASP A CA 1
ATOM 1577 C C . ASP A 1 191 ? 5.513 2.410 -18.009 1.00 88.94 191 ASP A C 1
ATOM 1579 O O . ASP A 1 191 ? 4.374 2.325 -17.528 1.00 88.94 191 ASP A O 1
ATOM 1583 N N . PRO A 1 192 ? 6.213 3.559 -17.947 1.00 82.94 192 PRO A N 1
ATOM 1584 C CA . PRO A 1 192 ? 5.683 4.761 -17.312 1.00 82.94 192 PRO A CA 1
ATOM 1585 C C . PRO A 1 192 ? 4.517 5.394 -18.092 1.00 82.94 192 PRO A C 1
ATOM 1587 O O . PRO A 1 192 ? 3.787 6.214 -17.532 1.00 82.94 192 PRO A O 1
ATOM 1590 N N . ASN A 1 193 ? 4.308 5.024 -19.362 1.00 81.94 193 ASN A N 1
ATOM 1591 C CA . ASN A 1 193 ? 3.279 5.613 -20.220 1.00 81.94 193 ASN A CA 1
ATOM 1592 C C . ASN A 1 193 ? 1.919 4.930 -20.069 1.00 81.94 193 ASN A C 1
ATOM 1594 O O . ASN A 1 193 ? 0.889 5.553 -20.329 1.00 81.94 193 ASN A O 1
ATOM 1598 N N . GLY A 1 194 ? 1.878 3.668 -19.638 1.00 73.44 194 GLY A N 1
ATOM 1599 C CA . GLY A 1 194 ? 0.632 2.916 -19.460 1.00 73.44 194 GLY A CA 1
ATOM 1600 C C . GLY A 1 194 ? -0.418 3.647 -18.604 1.00 73.44 194 GLY A C 1
ATOM 1601 O O . GLY A 1 194 ? -1.547 3.837 -19.066 1.00 73.44 194 GLY A O 1
ATOM 1602 N N . PRO A 1 195 ? -0.067 4.114 -17.393 1.00 66.62 195 PRO A N 1
ATOM 1603 C CA . PRO A 1 195 ? -0.967 4.904 -16.552 1.00 66.62 195 PRO A CA 1
ATOM 1604 C C . PRO A 1 195 ? -1.372 6.263 -17.159 1.00 66.62 195 PRO A C 1
ATOM 1606 O O . PRO A 1 195 ? -2.494 6.721 -16.952 1.00 66.62 195 PRO A O 1
ATOM 1609 N N . LEU A 1 196 ? -0.472 6.911 -17.909 1.00 64.50 196 LEU A N 1
ATOM 1610 C CA . LEU A 1 196 ? -0.661 8.266 -18.452 1.00 64.50 196 LEU A CA 1
ATOM 1611 C C . LEU A 1 196 ? -1.507 8.285 -19.737 1.00 64.50 196 LEU A C 1
ATOM 1613 O O . LEU A 1 196 ? -2.328 9.177 -19.936 1.00 64.50 196 LEU A O 1
ATOM 1617 N N . SER A 1 197 ? -1.338 7.280 -20.596 1.00 61.28 197 SER A N 1
ATOM 1618 C CA . SER A 1 197 ? -1.993 7.170 -21.910 1.00 61.28 197 SER A CA 1
ATOM 1619 C C . SER A 1 197 ? -3.490 6.859 -21.837 1.00 61.28 197 SER A C 1
ATOM 1621 O O . SER A 1 197 ? -4.243 7.200 -22.744 1.00 61.28 197 SER A O 1
ATOM 1623 N N . LYS A 1 198 ? -3.957 6.233 -20.752 1.00 57.44 198 LYS A N 1
ATOM 1624 C CA . LYS A 1 198 ? -5.389 5.951 -20.559 1.00 57.44 198 LYS A CA 1
ATOM 1625 C C . LYS A 1 198 ? -6.171 7.160 -20.045 1.00 57.44 198 LYS A C 1
ATOM 1627 O O . LYS A 1 198 ? -7.385 7.202 -20.211 1.00 57.44 198 LYS A O 1
ATOM 1632 N N . GLU A 1 199 ? -5.499 8.143 -19.442 1.00 51.84 199 GLU A N 1
ATOM 1633 C CA . GLU A 1 199 ? -6.148 9.376 -18.979 1.00 51.84 199 GLU A CA 1
ATOM 1634 C C . GLU A 1 199 ? -6.375 10.363 -20.141 1.00 51.84 199 GLU A C 1
ATOM 1636 O O . GLU A 1 199 ? -7.348 11.115 -20.116 1.00 51.84 199 GLU A O 1
ATOM 1641 N N . SER A 1 200 ? -5.542 10.326 -21.193 1.00 46.25 200 SER A N 1
ATOM 1642 C CA . SER A 1 200 ? -5.663 11.229 -22.348 1.00 46.25 200 SER A CA 1
ATOM 1643 C C . SER A 1 200 ? -6.857 10.914 -23.254 1.00 46.25 200 SER A C 1
ATOM 1645 O O . SER A 1 200 ? -7.474 11.847 -23.760 1.00 46.25 200 SER A O 1
ATOM 1647 N N . GLN A 1 201 ? -7.265 9.645 -23.374 1.00 43.53 201 GLN A N 1
ATOM 1648 C CA . GLN A 1 201 ? -8.419 9.237 -24.196 1.00 43.53 201 GLN A CA 1
ATOM 1649 C C . GLN A 1 201 ? -9.780 9.728 -23.666 1.00 43.53 201 GLN A C 1
ATOM 1651 O O . GLN A 1 201 ? -10.792 9.574 -24.340 1.00 43.53 201 GLN A O 1
ATOM 1656 N N . HIS A 1 202 ? -9.827 10.345 -22.479 1.00 44.00 202 HIS A N 1
ATOM 1657 C CA . HIS A 1 202 ? -11.033 11.004 -21.966 1.00 44.00 202 HIS A CA 1
ATOM 1658 C C . HIS A 1 202 ? -11.027 12.534 -22.202 1.00 44.00 202 HIS A C 1
ATOM 1660 O O . HIS A 1 202 ? -11.931 13.241 -21.751 1.00 44.00 202 HIS A O 1
ATOM 1666 N N . THR A 1 203 ? -10.020 13.084 -22.890 1.00 40.97 203 THR A N 1
ATOM 1667 C CA . THR A 1 203 ? -9.822 14.538 -22.999 1.00 40.97 203 THR A CA 1
ATOM 1668 C C . THR A 1 203 ? -9.242 14.994 -24.346 1.00 40.97 203 THR A C 1
ATOM 1670 O O . THR A 1 203 ? -8.212 15.660 -24.377 1.00 40.97 203 THR A O 1
ATOM 1673 N N . ASP A 1 204 ? -9.960 14.783 -25.450 1.00 40.12 204 ASP A N 1
ATOM 1674 C CA . ASP A 1 204 ? -9.645 15.420 -26.751 1.00 40.12 204 ASP A CA 1
ATOM 1675 C C . ASP A 1 204 ? -9.973 16.937 -26.807 1.00 40.12 204 ASP A C 1
ATOM 1677 O O . ASP A 1 204 ? -9.928 17.573 -27.855 1.00 40.12 204 ASP A O 1
ATOM 1681 N N . VAL A 1 205 ? -10.266 17.572 -25.664 1.00 46.19 205 VAL A N 1
ATOM 1682 C CA . VAL A 1 205 ? -10.506 19.029 -25.553 1.00 46.19 205 VAL A CA 1
ATOM 1683 C C . VAL A 1 205 ? -9.294 19.781 -24.958 1.00 46.19 205 VAL A C 1
ATOM 1685 O O . VAL A 1 205 ? -9.211 21.002 -25.053 1.00 46.19 205 VAL A O 1
ATOM 1688 N N . VAL A 1 206 ? -8.307 19.078 -24.384 1.00 50.59 206 VAL A N 1
ATOM 1689 C CA . VAL A 1 206 ? -7.321 19.661 -23.441 1.00 50.59 206 VAL A CA 1
ATOM 1690 C C . VAL A 1 206 ? -6.020 20.173 -24.087 1.00 50.59 206 VAL A C 1
ATOM 1692 O O . VAL A 1 206 ? -5.273 20.921 -23.449 1.00 50.59 206 VAL A O 1
ATOM 1695 N N . GLU A 1 207 ? -5.742 19.869 -25.356 1.00 40.34 207 GLU A N 1
ATOM 1696 C CA . GLU A 1 207 ? -4.493 20.305 -26.012 1.00 40.34 207 GLU A CA 1
ATOM 1697 C C . GLU A 1 207 ? -4.385 21.835 -26.177 1.00 40.34 207 GLU A C 1
ATOM 1699 O O . GLU A 1 207 ? -3.299 22.401 -26.034 1.00 40.34 207 GLU A O 1
ATOM 1704 N N . ARG A 1 208 ? -5.513 22.544 -26.345 1.00 39.56 208 ARG A N 1
ATOM 1705 C CA . ARG A 1 208 ? -5.536 24.023 -26.378 1.00 39.56 208 ARG A CA 1
ATOM 1706 C C . ARG A 1 208 ? -5.282 24.667 -25.009 1.00 39.56 208 ARG A C 1
ATOM 1708 O O . ARG A 1 208 ? -4.708 25.755 -24.936 1.00 39.56 208 ARG A O 1
ATOM 1715 N N . ASP A 1 209 ? -5.631 23.987 -23.920 1.00 43.75 209 ASP A N 1
ATOM 1716 C CA . ASP A 1 209 ? -5.533 24.539 -22.565 1.00 43.75 209 ASP A CA 1
ATOM 1717 C C . ASP A 1 209 ? -4.147 24.356 -21.940 1.00 43.75 209 ASP A C 1
ATOM 1719 O O . ASP A 1 209 ? -3.703 25.201 -21.155 1.00 43.75 209 ASP A O 1
ATOM 1723 N N . GLN A 1 210 ? -3.394 23.329 -22.345 1.00 42.53 210 GLN A N 1
ATOM 1724 C CA . GLN A 1 210 ? -2.001 23.170 -21.913 1.00 42.53 210 GLN A CA 1
ATOM 1725 C C . GLN A 1 210 ? -1.099 24.313 -22.407 1.00 42.53 210 GLN A C 1
ATOM 1727 O O . GLN A 1 210 ? -0.198 24.754 -21.685 1.00 42.53 210 GLN A O 1
ATOM 1732 N N . GLN A 1 211 ? -1.365 24.854 -23.598 1.00 40.06 211 GLN A N 1
ATOM 1733 C CA . GLN A 1 211 ? -0.610 25.978 -24.155 1.00 40.06 211 GLN A CA 1
ATOM 1734 C C . GLN A 1 211 ? -0.951 27.311 -23.463 1.00 40.06 211 GLN A C 1
ATOM 1736 O O . GLN A 1 211 ? -0.067 28.147 -23.251 1.00 40.06 211 GLN A O 1
ATOM 1741 N N . ASN A 1 212 ? -2.198 27.473 -23.006 1.00 41.00 212 ASN A N 1
ATOM 1742 C CA . ASN A 1 212 ? -2.636 28.619 -22.202 1.00 41.00 212 ASN A CA 1
ATOM 1743 C C . ASN A 1 212 ? -2.081 28.572 -20.766 1.00 41.00 212 ASN A C 1
ATOM 1745 O O . ASN A 1 212 ? -1.635 29.595 -20.237 1.00 41.00 212 ASN A O 1
ATOM 1749 N N . LEU A 1 213 ? -1.997 27.383 -20.161 1.00 39.97 213 LEU A N 1
ATOM 1750 C CA . LEU A 1 213 ? -1.408 27.186 -18.833 1.00 39.97 213 LEU A CA 1
ATOM 1751 C C . LEU A 1 213 ? 0.100 27.473 -18.807 1.00 39.97 213 LEU A C 1
ATOM 1753 O O . LEU A 1 213 ? 0.577 28.101 -17.860 1.00 39.97 213 LEU A O 1
ATOM 1757 N N . ARG A 1 214 ? 0.845 27.122 -19.867 1.00 39.81 214 ARG A N 1
ATOM 1758 C CA . ARG A 1 214 ? 2.268 27.497 -20.004 1.00 39.81 214 ARG A CA 1
ATOM 1759 C C . ARG A 1 214 ? 2.472 29.018 -20.035 1.00 39.81 214 ARG A C 1
ATOM 1761 O O . ARG A 1 214 ? 3.395 29.518 -19.396 1.00 39.81 214 ARG A O 1
ATOM 1768 N N . ARG A 1 215 ? 1.585 29.771 -20.702 1.00 37.88 215 ARG A N 1
ATOM 1769 C CA . ARG A 1 215 ? 1.633 31.249 -20.725 1.00 37.88 215 ARG A CA 1
ATOM 1770 C C . ARG A 1 215 ? 1.283 31.876 -19.371 1.00 37.88 215 ARG A C 1
ATOM 1772 O O . ARG A 1 215 ? 1.893 32.872 -18.988 1.00 37.88 215 ARG A O 1
ATOM 1779 N N . CYS A 1 216 ? 0.347 31.289 -18.623 1.00 38.47 216 CYS A N 1
ATOM 1780 C CA . CYS A 1 216 ? 0.014 31.733 -17.264 1.00 38.47 216 CYS A CA 1
ATOM 1781 C C . CYS A 1 216 ? 1.149 31.480 -16.259 1.00 38.47 216 CYS A C 1
ATOM 1783 O O . CYS A 1 216 ? 1.360 32.293 -15.359 1.00 38.47 216 CYS A O 1
ATOM 1785 N N . TRP A 1 217 ? 1.906 30.394 -16.430 1.00 36.22 217 TRP A N 1
ATOM 1786 C CA . TRP A 1 217 ? 2.995 30.016 -15.527 1.00 36.22 217 TRP A CA 1
ATOM 1787 C C . TRP A 1 217 ? 4.179 30.997 -15.575 1.00 36.22 217 TRP A C 1
ATOM 1789 O O . TRP A 1 217 ? 4.687 31.399 -14.530 1.00 36.22 217 TRP A O 1
ATOM 1799 N N . ILE A 1 218 ? 4.548 31.483 -16.768 1.00 39.06 218 ILE A N 1
ATOM 1800 C CA . ILE A 1 218 ? 5.627 32.476 -16.951 1.00 39.06 218 ILE A CA 1
ATOM 1801 C C . ILE A 1 218 ? 5.304 33.805 -16.242 1.00 39.06 218 ILE A C 1
ATOM 1803 O O . ILE A 1 218 ? 6.199 34.447 -15.701 1.00 39.06 218 ILE A O 1
ATOM 1807 N N . ARG A 1 219 ? 4.024 34.194 -16.162 1.00 36.88 219 ARG A N 1
ATOM 1808 C CA . ARG A 1 219 ? 3.586 35.416 -15.457 1.00 36.88 219 ARG A CA 1
ATOM 1809 C C . ARG A 1 219 ? 3.566 35.293 -13.931 1.00 36.88 219 ARG A C 1
ATOM 1811 O O . ARG A 1 219 ? 3.660 36.308 -13.248 1.00 36.88 219 ARG A O 1
ATOM 1818 N N . LEU A 1 220 ? 3.414 34.084 -13.392 1.00 35.78 220 LEU A N 1
ATOM 1819 C CA . LEU A 1 220 ? 3.361 33.842 -11.943 1.00 35.78 220 LEU A CA 1
ATOM 1820 C C . LEU A 1 220 ? 4.754 33.706 -11.311 1.00 35.78 220 LEU A C 1
ATOM 1822 O O . LEU A 1 220 ? 4.900 33.953 -10.115 1.00 35.78 220 LEU A O 1
ATOM 1826 N N . ALA A 1 221 ? 5.772 33.348 -12.098 1.00 32.66 221 ALA A N 1
ATOM 1827 C CA . ALA A 1 221 ? 7.151 33.189 -11.632 1.00 32.66 221 ALA A CA 1
ATOM 1828 C C . ALA A 1 221 ? 7.886 34.521 -11.367 1.00 32.66 221 ALA A C 1
ATOM 1830 O O . ALA A 1 221 ? 8.924 34.518 -10.715 1.00 32.66 221 ALA A O 1
ATOM 1831 N N . THR A 1 222 ? 7.352 35.659 -11.827 1.00 33.88 222 THR A N 1
ATOM 1832 C CA . THR A 1 222 ? 7.992 36.986 -11.712 1.00 33.88 222 THR A CA 1
ATOM 1833 C C . THR A 1 222 ? 7.419 37.873 -10.602 1.00 33.88 222 THR A C 1
ATOM 1835 O O . THR A 1 222 ? 7.775 39.045 -10.518 1.00 33.88 222 THR A O 1
ATOM 1838 N N . VAL A 1 223 ? 6.524 37.360 -9.750 1.00 33.59 223 VAL A N 1
ATOM 1839 C CA . VAL A 1 223 ? 5.898 38.151 -8.675 1.00 33.59 223 VAL A CA 1
ATOM 1840 C C . VAL A 1 223 ? 6.564 37.839 -7.324 1.00 33.59 223 VAL A C 1
ATOM 1842 O O . VAL A 1 223 ? 6.515 36.683 -6.891 1.00 33.59 223 VAL A O 1
ATOM 1845 N N . PRO A 1 224 ? 7.158 38.826 -6.621 1.00 29.45 224 PRO A N 1
ATOM 1846 C CA . PRO A 1 224 ? 7.727 38.617 -5.290 1.00 29.45 224 PRO A CA 1
ATOM 1847 C C . PRO A 1 224 ? 6.635 38.265 -4.271 1.00 29.45 224 PRO A C 1
ATOM 1849 O O . PRO A 1 224 ? 5.567 38.878 -4.259 1.00 29.45 224 PRO A O 1
ATOM 1852 N N . ARG A 1 225 ? 6.896 37.283 -3.401 1.00 33.94 225 ARG A N 1
ATOM 1853 C CA . ARG A 1 225 ? 5.940 36.814 -2.382 1.00 33.94 225 ARG A CA 1
ATOM 1854 C C . ARG A 1 225 ? 6.268 37.391 -1.004 1.00 33.94 225 ARG A C 1
ATOM 1856 O O . ARG A 1 225 ? 7.384 37.221 -0.525 1.00 33.94 225 ARG A O 1
ATOM 1863 N N . THR A 1 226 ? 5.274 37.979 -0.340 1.00 33.88 226 THR A N 1
ATOM 1864 C CA . THR A 1 226 ? 5.260 38.226 1.114 1.00 33.88 226 THR A CA 1
ATOM 1865 C C . THR A 1 226 ? 4.438 37.143 1.838 1.00 33.88 226 THR A C 1
ATOM 1867 O O . THR A 1 226 ? 3.550 36.541 1.226 1.00 33.88 226 THR A O 1
ATOM 1870 N N . PRO A 1 227 ? 4.721 36.838 3.121 1.00 32.16 227 PRO A N 1
ATOM 1871 C CA . PRO A 1 227 ? 4.125 35.693 3.807 1.00 32.16 227 PRO A CA 1
ATOM 1872 C C . PRO A 1 227 ? 2.834 36.058 4.556 1.00 32.16 227 PRO A C 1
ATOM 1874 O O . PRO A 1 227 ? 2.774 37.071 5.248 1.00 32.16 227 PRO A O 1
ATOM 1877 N N . THR A 1 228 ? 1.821 35.187 4.498 1.00 33.72 228 THR A N 1
ATOM 1878 C CA . THR A 1 228 ? 0.654 35.215 5.404 1.00 33.72 228 THR A CA 1
ATOM 1879 C C . THR A 1 228 ? 0.300 33.821 5.929 1.00 33.72 228 THR A C 1
ATOM 1881 O O . THR A 1 228 ? 0.533 32.803 5.276 1.00 33.72 228 THR A O 1
ATOM 1884 N N . LYS A 1 229 ? -0.206 33.812 7.171 1.00 34.88 229 LYS A N 1
ATOM 1885 C CA . LYS A 1 229 ? -0.506 32.664 8.040 1.00 34.88 229 LYS A CA 1
ATOM 1886 C C . LYS A 1 229 ? -1.938 32.134 7.850 1.00 34.88 229 LYS A C 1
ATOM 1888 O O . LYS A 1 229 ? -2.863 32.928 7.750 1.00 34.88 229 LYS A O 1
ATOM 1893 N N . GLY A 1 230 ? -2.089 30.813 8.011 1.00 38.19 230 GLY A N 1
ATOM 1894 C CA . GLY A 1 230 ? -3.248 30.157 8.645 1.00 38.19 230 GLY A CA 1
ATOM 1895 C C . GLY A 1 230 ? -4.426 29.741 7.749 1.00 38.19 230 GLY A C 1
ATOM 1896 O O . GLY A 1 230 ? -4.973 30.554 7.017 1.00 38.19 230 GLY A O 1
ATOM 1897 N N . GLY A 1 231 ? -4.866 28.479 7.878 1.00 30.86 231 GLY A N 1
ATOM 1898 C CA . GLY A 1 231 ? -6.175 28.010 7.393 1.00 30.86 231 GLY A CA 1
ATOM 1899 C C . GLY A 1 231 ? -6.219 26.530 6.988 1.00 30.86 231 GLY A C 1
ATOM 1900 O O . GLY A 1 231 ? -5.853 26.183 5.866 1.00 30.86 231 GLY A O 1
ATOM 1901 N N . GLY A 1 232 ? -6.686 25.657 7.889 1.00 33.44 232 GLY A N 1
ATOM 1902 C CA . GLY A 1 232 ? -6.966 24.239 7.621 1.00 33.44 232 GLY A CA 1
ATOM 1903 C C . GLY A 1 232 ? -8.313 24.030 6.914 1.00 33.44 232 GLY A C 1
ATOM 1904 O O . GLY A 1 232 ? -9.259 24.779 7.138 1.00 33.44 232 GLY A O 1
ATOM 1905 N N . THR A 1 233 ? -8.394 23.025 6.034 1.00 34.00 233 THR A N 1
ATOM 1906 C CA . THR A 1 233 ? -9.572 22.710 5.196 1.00 34.00 233 THR A CA 1
ATOM 1907 C C . THR A 1 233 ? -10.064 21.276 5.478 1.00 34.00 233 THR A C 1
ATOM 1909 O O . THR A 1 233 ? -9.221 20.400 5.689 1.00 34.00 233 THR A O 1
ATOM 1912 N N . PRO A 1 234 ? -11.384 20.990 5.470 1.00 33.09 234 PRO A N 1
ATOM 1913 C CA . PRO A 1 234 ? -11.927 19.667 5.777 1.00 33.09 234 PRO A CA 1
ATOM 1914 C C . PRO A 1 234 ? -11.887 18.724 4.564 1.00 33.09 234 PRO A C 1
ATOM 1916 O O . PRO A 1 234 ? -11.816 19.158 3.414 1.00 33.09 234 PRO A O 1
ATOM 1919 N N . MET A 1 235 ? -11.936 17.411 4.812 1.00 33.06 235 MET A N 1
ATOM 1920 C CA . MET A 1 235 ? -11.880 16.381 3.771 1.00 33.06 235 MET A CA 1
ATOM 1921 C C . MET A 1 235 ? -13.274 15.805 3.471 1.00 33.06 235 MET A C 1
ATOM 1923 O O . MET A 1 235 ? -13.865 15.137 4.312 1.00 33.06 235 MET A O 1
ATOM 1927 N N . ILE A 1 236 ? -13.757 16.058 2.249 1.00 40.09 236 ILE A N 1
ATOM 1928 C CA . ILE A 1 236 ? -15.046 15.638 1.673 1.00 40.09 236 ILE A CA 1
ATOM 1929 C C . ILE A 1 236 ? -14.882 14.375 0.798 1.00 40.09 236 ILE A C 1
ATOM 1931 O O . ILE A 1 236 ? -13.927 14.258 0.028 1.00 40.09 236 ILE A O 1
ATOM 1935 N N . ARG A 1 237 ? -15.818 13.432 0.976 1.00 31.98 237 ARG A 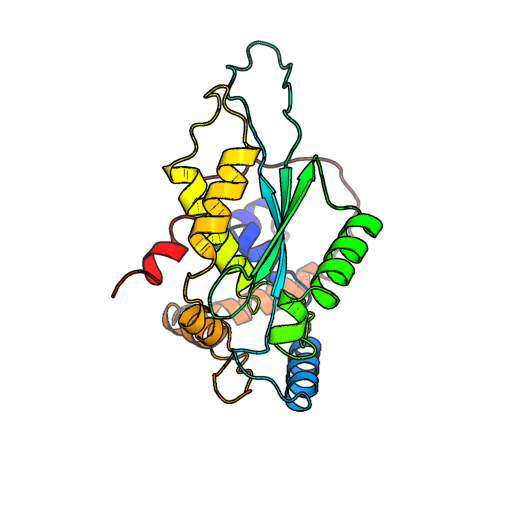N 1
ATOM 1936 C CA . ARG A 1 237 ? -16.680 12.672 0.026 1.00 31.98 237 ARG A CA 1
ATOM 1937 C C . ARG A 1 237 ? -16.259 12.296 -1.421 1.00 31.98 237 ARG A C 1
ATOM 1939 O O . ARG A 1 237 ? -17.004 11.548 -2.041 1.00 31.98 237 ARG A O 1
ATOM 1946 N N . ASP A 1 238 ? -15.086 12.648 -1.950 1.00 32.50 238 ASP A N 1
ATOM 1947 C CA . ASP A 1 238 ? -14.802 12.509 -3.402 1.00 32.50 238 ASP A CA 1
ATOM 1948 C C . ASP A 1 238 ? -13.877 11.345 -3.814 1.00 32.50 238 ASP A C 1
ATOM 1950 O O . ASP A 1 238 ? -13.463 11.239 -4.968 1.00 32.50 238 ASP A O 1
ATOM 1954 N N . GLN A 1 239 ? -13.555 10.414 -2.909 1.00 33.50 239 GLN A N 1
ATOM 1955 C CA . GLN A 1 239 ? -12.759 9.223 -3.268 1.00 33.50 239 GLN A CA 1
ATOM 1956 C C . GLN A 1 239 ? -13.565 8.136 -4.007 1.00 33.50 239 GLN A C 1
ATOM 1958 O O . GLN A 1 239 ? -12.985 7.162 -4.488 1.00 33.50 239 GLN A O 1
ATOM 1963 N N . LEU A 1 240 ? -14.886 8.298 -4.138 1.00 35.94 240 LEU A N 1
ATOM 1964 C CA . LEU A 1 240 ? -15.775 7.250 -4.642 1.00 35.94 240 LEU A CA 1
ATOM 1965 C C . LEU A 1 240 ? -15.811 7.127 -6.178 1.00 35.94 240 LEU A C 1
ATOM 1967 O O . LEU A 1 240 ? -16.079 6.039 -6.680 1.00 35.94 240 LEU A O 1
ATOM 1971 N N . ASN A 1 241 ? -15.488 8.184 -6.933 1.00 29.39 241 ASN A N 1
ATOM 1972 C CA . ASN A 1 241 ? -15.711 8.199 -8.388 1.00 29.39 241 ASN A CA 1
ATOM 1973 C C . ASN A 1 241 ? -14.644 7.448 -9.208 1.00 29.39 241 ASN A C 1
ATOM 1975 O O . ASN A 1 241 ? -14.946 6.957 -10.291 1.00 29.39 241 ASN A O 1
ATOM 1979 N N . PHE A 1 242 ? -13.424 7.273 -8.691 1.00 28.19 242 PHE A N 1
ATOM 1980 C CA . PHE A 1 242 ? -12.341 6.612 -9.442 1.00 28.19 242 PHE A CA 1
ATOM 1981 C C . PHE A 1 242 ? -12.371 5.076 -9.320 1.00 28.19 242 PHE A C 1
ATOM 1983 O O . PHE A 1 242 ? -12.001 4.353 -10.240 1.00 28.19 242 PHE A O 1
ATOM 1990 N N . LEU A 1 243 ? -12.890 4.553 -8.204 1.00 31.19 243 LEU A N 1
ATOM 1991 C CA . LEU A 1 243 ? -13.013 3.109 -7.953 1.00 31.19 243 LEU A CA 1
ATOM 1992 C C . LEU A 1 243 ? -14.133 2.429 -8.763 1.00 31.19 243 LEU A C 1
ATOM 1994 O O . LEU A 1 243 ? -14.146 1.203 -8.883 1.00 31.19 243 LEU A O 1
ATOM 1998 N N . THR A 1 244 ? -15.062 3.202 -9.326 1.00 29.66 244 THR A N 1
ATOM 1999 C CA . THR A 1 244 ? -16.194 2.692 -10.121 1.00 29.66 244 THR A CA 1
ATOM 2000 C C . THR A 1 244 ? -15.789 2.354 -11.564 1.00 29.66 244 THR A C 1
ATOM 2002 O O . THR A 1 244 ? -16.428 1.522 -12.199 1.00 29.66 244 THR A O 1
ATOM 2005 N N . LEU A 1 245 ? -14.680 2.914 -12.064 1.00 28.06 245 LEU A N 1
ATOM 2006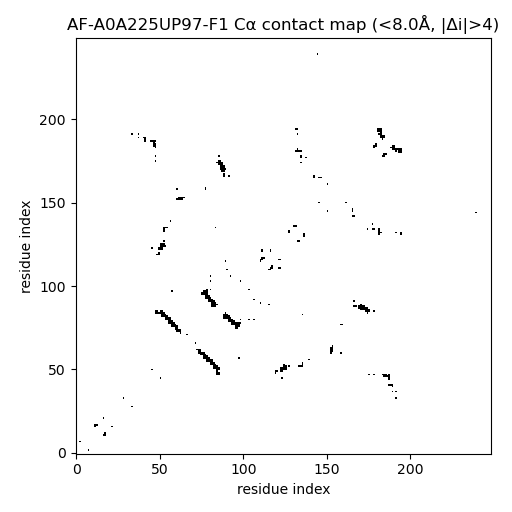 C CA . LEU A 1 245 ? -14.143 2.615 -13.400 1.00 28.06 245 LEU A CA 1
ATOM 2007 C C . LEU A 1 245 ? -13.354 1.295 -13.454 1.00 28.06 245 LEU A C 1
ATOM 2009 O O . LEU A 1 245 ? -13.379 0.615 -14.473 1.00 28.06 245 LEU A O 1
ATOM 2013 N N . CYS A 1 246 ? -12.726 0.877 -12.351 1.00 28.84 246 CYS A N 1
ATOM 2014 C CA . CYS A 1 246 ? -11.931 -0.360 -12.309 1.00 28.84 246 CYS A CA 1
ATOM 2015 C C . CYS A 1 246 ? -12.735 -1.627 -11.957 1.00 28.84 246 CYS A C 1
ATOM 2017 O O . CYS A 1 246 ? -12.168 -2.714 -11.959 1.00 28.84 246 CYS A O 1
ATOM 2019 N N . THR A 1 247 ? -14.029 -1.506 -11.633 1.00 30.52 247 THR A N 1
ATOM 2020 C CA . THR A 1 247 ? -14.892 -2.637 -11.220 1.00 30.52 247 THR A CA 1
ATOM 2021 C C . THR A 1 247 ? -15.990 -2.983 -12.228 1.00 30.52 247 THR A C 1
ATOM 2023 O O . THR A 1 247 ? -16.787 -3.880 -11.977 1.00 30.52 247 THR A O 1
ATOM 2026 N N . ARG A 1 248 ? -16.020 -2.331 -13.398 1.00 27.72 248 ARG A N 1
ATOM 2027 C CA . ARG A 1 248 ? -16.840 -2.778 -14.531 1.00 27.72 248 ARG A CA 1
ATOM 2028 C C . ARG A 1 248 ? -16.043 -3.728 -15.425 1.00 27.72 248 ARG A C 1
ATOM 2030 O O . ARG A 1 248 ? -15.451 -3.297 -16.411 1.00 27.72 248 ARG A O 1
ATOM 2037 N N . ARG A 1 249 ? -16.039 -5.003 -15.045 1.00 28.39 249 ARG A N 1
ATOM 2038 C CA . ARG A 1 249 ? -16.171 -6.188 -15.909 1.00 28.39 249 ARG A CA 1
ATOM 2039 C C . ARG A 1 249 ? -16.326 -7.410 -15.019 1.00 28.39 249 ARG A C 1
ATOM 2041 O O . ARG A 1 249 ? -15.431 -7.609 -14.169 1.00 28.39 249 ARG A O 1
#